Protein AF-A0A662ME01-F1 (afdb_monomer_lite)

Sequence (217 aa):
MEINTGTRKIVTPDSFRSKVSSFIDKMNETIRTEFGKMSVPVVDLHSHFGSPDRSDLLDPRYAIGDNAHLNIEGQKKMARVMNEEYFRECDDFDLVVCLGDSHTQGWPVRTDTSRNGEVIDIELDSPHQYPFWLSKWTGRSFINRGIAGNTYYGMLNRFNNDVVRHFPDHCIVQGGTNDALLGTPFHESFSDLKNIVDLCLENEITPVVCTIIPLGF

Secondary structure (DSSP, 8-state):
-EEE-SS-EEE--HHHHHHHHHHHHHHHHHIIIIIHHTT--EE-HHHHHB-SS-TTBB-GGGB-SSSS-B-HHHHHHHHHHHIIIIITT--S-SEEEEEESHHHHTTTT-S-GGGTTSBP-TTTS-SSSHHHHHHHHH--EEEEEE-TT--HHHHHHHHHHHTGGG--SEEEEE--HHHHHHT--HHHHHHH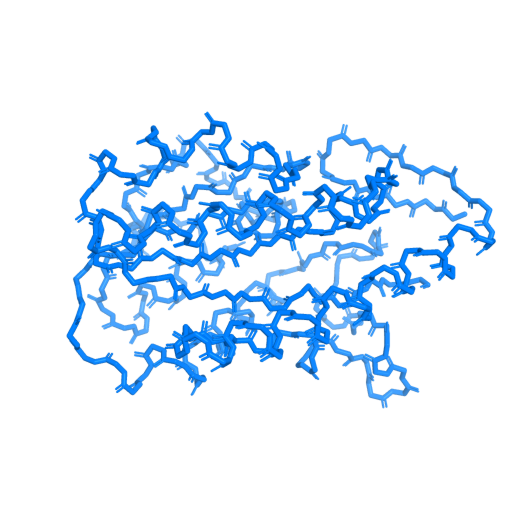HHHHHHHHHHTT-EEEEEPPPPB--

Structure (mmCIF, N/CA/C/O backbone):
data_AF-A0A662ME01-F1
#
_entry.id   AF-A0A662ME01-F1
#
loop_
_atom_site.group_PDB
_atom_site.id
_atom_site.type_symbol
_atom_site.label_atom_id
_atom_site.label_alt_id
_atom_site.label_comp_id
_atom_site.label_asym_id
_atom_site.label_entity_id
_atom_site.label_seq_id
_atom_site.pdbx_PDB_ins_code
_atom_site.Cartn_x
_atom_site.Cartn_y
_atom_site.Cartn_z
_atom_site.occupancy
_atom_site.B_iso_or_equiv
_atom_site.auth_seq_id
_atom_site.auth_comp_id
_atom_site.auth_asym_id
_atom_site.auth_atom_id
_atom_site.pdbx_PDB_model_num
ATOM 1 N N . MET A 1 1 ? 12.773 -5.410 -21.473 1.00 69.81 1 MET A N 1
ATOM 2 C CA . MET A 1 1 ? 12.416 -5.928 -20.135 1.00 69.81 1 MET A CA 1
ATOM 3 C C . MET A 1 1 ? 10.920 -6.174 -20.086 1.00 69.81 1 MET A C 1
ATOM 5 O O . MET A 1 1 ? 10.202 -5.399 -20.702 1.00 69.81 1 MET A O 1
ATOM 9 N N . GLU A 1 2 ? 10.475 -7.233 -19.408 1.00 74.81 2 GLU A N 1
ATOM 10 C CA . GLU A 1 2 ? 9.053 -7.537 -19.201 1.00 74.81 2 GLU A CA 1
ATOM 11 C C . GLU A 1 2 ? 8.681 -7.258 -17.739 1.00 74.81 2 GLU A C 1
ATOM 13 O O . GLU A 1 2 ? 9.382 -7.702 -16.829 1.00 74.81 2 GLU A O 1
ATOM 18 N N . ILE A 1 3 ? 7.605 -6.499 -17.535 1.00 77.75 3 ILE A N 1
ATOM 19 C CA . ILE A 1 3 ? 7.035 -6.178 -16.221 1.00 77.75 3 ILE A CA 1
ATOM 20 C C . ILE A 1 3 ? 5.557 -6.536 -16.256 1.00 77.75 3 ILE A C 1
ATOM 22 O O . ILE A 1 3 ? 4.869 -6.215 -17.228 1.00 77.75 3 ILE A O 1
ATOM 26 N N . ASN A 1 4 ? 5.049 -7.167 -15.204 1.00 78.25 4 ASN A N 1
ATOM 27 C CA . ASN A 1 4 ? 3.619 -7.394 -15.044 1.00 78.25 4 ASN A CA 1
ATOM 28 C C . ASN A 1 4 ? 3.043 -6.376 -14.052 1.00 78.25 4 ASN A C 1
ATOM 30 O O . ASN A 1 4 ? 3.632 -6.153 -13.003 1.00 78.25 4 ASN A O 1
ATOM 34 N N . THR A 1 5 ? 1.898 -5.770 -14.363 1.00 74.19 5 THR A N 1
ATOM 35 C CA . THR A 1 5 ? 1.147 -4.875 -13.456 1.00 74.19 5 THR A CA 1
ATOM 36 C C . THR A 1 5 ? 0.004 -5.594 -12.725 1.00 74.19 5 THR A C 1
ATOM 38 O O . THR A 1 5 ? -0.882 -4.969 -12.142 1.00 74.19 5 THR A O 1
ATOM 41 N N . GLY A 1 6 ? -0.065 -6.921 -12.862 1.00 72.50 6 GLY A N 1
ATOM 42 C CA . GLY A 1 6 ? -1.179 -7.768 -12.437 1.00 72.50 6 GLY A CA 1
ATOM 43 C C . GLY A 1 6 ? -2.326 -7.815 -13.453 1.00 72.50 6 GLY A C 1
ATOM 44 O O . GLY A 1 6 ? -3.084 -8.781 -13.486 1.00 72.50 6 GLY A O 1
ATOM 45 N N . THR A 1 7 ? -2.429 -6.809 -14.329 1.00 75.25 7 THR A N 1
ATOM 46 C CA . THR A 1 7 ? -3.456 -6.731 -15.387 1.00 75.25 7 THR A CA 1
ATOM 47 C C . THR A 1 7 ? -2.874 -6.642 -16.794 1.00 75.25 7 THR A C 1
ATOM 49 O O . THR A 1 7 ? -3.553 -6.982 -17.764 1.00 75.25 7 THR A O 1
ATOM 52 N N . ARG A 1 8 ? -1.626 -6.178 -16.935 1.00 77.44 8 ARG A N 1
ATOM 53 C CA . ARG A 1 8 ? -0.955 -5.980 -18.224 1.00 77.44 8 ARG A CA 1
ATOM 54 C C . ARG A 1 8 ? 0.501 -6.412 -18.137 1.00 77.44 8 ARG A C 1
ATOM 56 O O . ARG A 1 8 ? 1.157 -6.221 -17.119 1.00 77.44 8 ARG A O 1
ATOM 63 N N . LYS A 1 9 ? 1.016 -6.925 -19.253 1.00 78.88 9 LYS A N 1
ATOM 64 C CA . LYS A 1 9 ? 2.452 -7.092 -19.473 1.00 78.88 9 LYS A CA 1
ATOM 65 C C . LYS A 1 9 ? 2.980 -5.887 -20.236 1.00 78.88 9 LYS A C 1
ATOM 67 O O . LYS A 1 9 ? 2.457 -5.545 -21.294 1.00 78.88 9 LYS A O 1
ATOM 72 N N . ILE A 1 10 ? 4.007 -5.256 -19.694 1.00 78.75 10 ILE A N 1
ATOM 73 C CA . ILE A 1 10 ? 4.670 -4.088 -20.257 1.00 78.75 10 ILE A CA 1
ATOM 74 C C . ILE A 1 10 ? 6.048 -4.533 -20.742 1.00 78.75 10 ILE A C 1
ATOM 76 O O . ILE A 1 10 ? 6.862 -5.017 -19.956 1.00 78.75 10 ILE A O 1
ATOM 80 N N . VAL A 1 11 ? 6.302 -4.372 -22.043 1.00 76.31 11 VAL A N 1
ATOM 81 C CA . VAL A 1 11 ? 7.618 -4.601 -22.650 1.00 76.31 11 VAL A CA 1
ATOM 82 C C . VAL A 1 11 ? 8.228 -3.253 -22.987 1.00 76.31 11 VAL A C 1
ATOM 84 O O . VAL A 1 11 ? 7.709 -2.541 -23.845 1.00 76.31 11 VAL A O 1
ATOM 87 N N . THR A 1 12 ? 9.314 -2.886 -22.310 1.00 70.50 12 THR A N 1
ATOM 88 C CA . THR A 1 12 ? 9.875 -1.531 -22.412 1.00 70.50 12 THR A CA 1
ATOM 89 C C . THR A 1 12 ? 11.389 -1.496 -22.647 1.00 70.50 12 THR A C 1
ATOM 91 O O . THR A 1 12 ? 12.101 -2.441 -22.266 1.00 70.50 12 THR A O 1
ATOM 94 N N . PRO A 1 13 ? 11.881 -0.423 -23.309 1.00 76.31 13 PRO A N 1
ATOM 95 C CA . PRO A 1 13 ? 13.308 -0.155 -23.500 1.00 76.31 13 PRO A CA 1
ATOM 96 C C . PRO A 1 13 ? 13.956 0.363 -22.208 1.00 76.31 13 PRO A C 1
ATOM 98 O O . PRO A 1 13 ? 13.265 0.832 -21.308 1.00 76.31 13 PRO A O 1
ATOM 101 N N . ASP A 1 14 ? 15.286 0.357 -22.119 1.00 74.62 14 ASP A N 1
ATOM 102 C CA . ASP A 1 14 ? 15.991 0.730 -20.879 1.00 74.62 14 ASP A CA 1
ATOM 103 C C . ASP A 1 14 ? 15.753 2.183 -20.438 1.00 74.62 14 ASP A C 1
ATOM 105 O O . ASP A 1 14 ? 15.672 2.458 -19.244 1.00 74.62 14 ASP A O 1
ATOM 109 N N . SER A 1 15 ? 15.522 3.106 -21.378 1.00 79.81 15 SER A N 1
ATOM 110 C CA . SER A 1 15 ? 15.178 4.505 -21.071 1.00 79.81 15 SER A CA 1
ATOM 111 C C . SER A 1 15 ? 13.858 4.666 -20.309 1.00 79.81 15 SER A C 1
ATOM 113 O O . SER A 1 15 ? 13.625 5.700 -19.683 1.00 79.81 15 SER A O 1
ATOM 115 N N . PHE A 1 16 ? 12.987 3.655 -20.348 1.00 85.69 16 PHE A N 1
ATOM 116 C CA . PHE A 1 16 ? 11.765 3.617 -19.555 1.00 85.69 16 PHE A CA 1
ATOM 117 C C . PHE A 1 16 ? 12.062 3.392 -18.071 1.00 85.69 16 PHE A C 1
ATOM 119 O O . PHE A 1 16 ? 11.418 4.011 -17.231 1.00 85.69 16 PHE A O 1
ATOM 126 N N . ARG A 1 17 ? 13.078 2.580 -17.747 1.00 85.12 17 ARG A N 1
ATOM 127 C CA . ARG A 1 17 ? 13.445 2.267 -16.358 1.00 85.12 17 ARG A CA 1
ATOM 128 C C . ARG A 1 17 ? 13.820 3.522 -15.596 1.00 85.12 17 ARG A C 1
ATOM 130 O O . ARG A 1 17 ? 13.210 3.819 -14.583 1.00 85.12 17 ARG A O 1
ATOM 137 N N . SER A 1 18 ? 14.715 4.332 -16.160 1.00 88.19 18 SER A N 1
ATOM 138 C CA . SER A 1 18 ? 15.148 5.584 -15.535 1.00 88.19 18 SER A CA 1
ATOM 139 C C . SER A 1 18 ? 13.992 6.558 -15.294 1.00 88.19 18 SER A C 1
ATOM 141 O O . SER A 1 18 ? 14.007 7.279 -14.301 1.00 88.19 18 SER A O 1
ATOM 143 N N . LYS A 1 19 ? 12.973 6.576 -16.167 1.00 92.06 19 LYS A N 1
ATOM 144 C CA . LYS A 1 19 ? 11.768 7.397 -15.957 1.00 92.06 19 LYS A CA 1
ATOM 145 C C . LYS A 1 19 ? 10.922 6.875 -14.799 1.00 92.06 19 LYS A C 1
ATOM 147 O O . LYS A 1 19 ? 10.472 7.675 -13.989 1.00 92.06 19 LYS A O 1
ATOM 152 N N . VAL A 1 20 ? 10.728 5.559 -14.722 1.00 94.12 20 VAL A N 1
ATOM 153 C CA . VAL A 1 20 ? 9.982 4.910 -13.636 1.00 94.12 20 VAL A CA 1
ATOM 154 C C . VAL A 1 20 ? 10.700 5.097 -12.300 1.00 94.12 20 VAL A C 1
ATOM 156 O O . VAL A 1 20 ? 10.076 5.561 -11.353 1.00 94.12 20 VAL A O 1
ATOM 159 N N . SER A 1 21 ? 12.007 4.830 -12.231 1.00 92.75 21 SER A N 1
ATOM 160 C CA . SER A 1 21 ? 12.807 5.040 -11.017 1.00 92.75 21 SER A CA 1
ATOM 161 C C . SER A 1 21 ? 12.774 6.504 -10.584 1.00 92.75 21 SER A C 1
ATOM 163 O O . SER A 1 21 ? 12.436 6.793 -9.445 1.00 92.75 21 SER A O 1
ATOM 165 N N . SER A 1 22 ? 12.983 7.447 -11.514 1.00 95.00 22 SER A N 1
ATOM 166 C CA . SER A 1 22 ? 12.909 8.879 -11.201 1.00 95.00 22 SER A CA 1
ATOM 167 C C . SER A 1 22 ? 11.524 9.311 -10.707 1.00 95.00 22 SER A C 1
ATOM 169 O O . SER A 1 22 ? 11.434 10.179 -9.839 1.00 95.00 22 SER A O 1
ATOM 171 N N . PHE A 1 23 ? 10.447 8.720 -11.234 1.00 97.50 23 PHE A N 1
ATOM 172 C CA . PHE A 1 23 ? 9.100 8.949 -10.719 1.00 97.50 23 PHE A CA 1
ATOM 173 C C . PHE A 1 23 ? 8.963 8.425 -9.286 1.00 97.50 23 PHE A C 1
ATOM 175 O O . PHE A 1 23 ? 8.474 9.158 -8.430 1.00 97.50 23 PHE A O 1
ATOM 182 N N . ILE A 1 24 ? 9.389 7.183 -9.029 1.00 97.50 24 ILE A N 1
ATOM 183 C CA . ILE A 1 24 ? 9.299 6.535 -7.713 1.00 97.50 24 ILE A CA 1
ATOM 184 C C . ILE A 1 24 ? 10.093 7.324 -6.671 1.00 97.50 24 ILE A C 1
ATOM 186 O O . ILE A 1 24 ? 9.541 7.657 -5.625 1.00 97.50 24 ILE A O 1
ATOM 190 N N . ASP A 1 25 ? 11.337 7.690 -6.979 1.00 97.00 25 ASP A N 1
ATOM 191 C CA . ASP A 1 25 ? 12.204 8.461 -6.084 1.00 97.00 25 ASP A CA 1
ATOM 192 C C . ASP A 1 25 ? 11.550 9.791 -5.712 1.00 97.00 25 ASP A C 1
ATOM 194 O O . ASP A 1 25 ? 11.390 10.115 -4.532 1.00 97.00 25 ASP A O 1
ATOM 198 N N . LYS A 1 26 ? 11.082 10.525 -6.729 1.00 98.44 26 LYS A N 1
ATOM 199 C CA . LYS A 1 26 ? 10.420 11.815 -6.538 1.00 98.44 26 LYS A CA 1
ATOM 200 C C . LYS A 1 26 ? 9.120 11.676 -5.746 1.00 98.44 26 LYS A C 1
ATOM 202 O O . LYS A 1 26 ? 8.844 12.501 -4.876 1.00 98.44 26 LYS A O 1
ATOM 207 N N . MET A 1 27 ? 8.306 10.661 -6.038 1.00 98.69 27 MET A N 1
ATOM 208 C CA . MET A 1 27 ? 7.053 10.416 -5.321 1.00 98.69 27 MET A CA 1
ATOM 209 C C . MET A 1 27 ? 7.319 10.057 -3.862 1.00 98.69 27 MET A C 1
ATOM 211 O O . MET A 1 27 ? 6.681 10.619 -2.981 1.00 98.69 27 MET A O 1
ATOM 215 N N . ASN A 1 28 ? 8.303 9.205 -3.585 1.00 98.62 28 ASN A N 1
ATOM 216 C CA . ASN A 1 28 ? 8.659 8.811 -2.224 1.00 98.62 28 ASN A CA 1
ATOM 217 C C . ASN A 1 28 ? 9.229 9.973 -1.409 1.00 98.62 28 ASN A C 1
ATOM 219 O O . ASN A 1 28 ? 8.869 10.137 -0.245 1.00 98.62 28 ASN A O 1
ATOM 223 N N . GLU A 1 29 ? 10.083 10.810 -2.002 1.00 98.56 29 GLU A N 1
ATOM 224 C CA . GLU A 1 29 ? 10.542 12.052 -1.369 1.00 98.56 29 GLU A CA 1
ATOM 225 C C . GLU A 1 29 ? 9.364 12.987 -1.054 1.00 98.56 29 GLU A C 1
ATOM 227 O O . GLU A 1 29 ? 9.271 13.524 0.054 1.00 98.56 29 GLU A O 1
ATOM 232 N N . THR A 1 30 ? 8.430 13.127 -1.998 1.00 98.62 30 THR A N 1
ATOM 233 C CA . THR A 1 30 ? 7.239 13.972 -1.837 1.00 98.62 30 THR A CA 1
ATOM 234 C C . THR A 1 30 ? 6.304 13.425 -0.759 1.00 98.62 30 THR A C 1
ATOM 236 O O . THR A 1 30 ? 5.853 14.197 0.079 1.00 98.62 30 THR A O 1
ATOM 239 N N . ILE A 1 31 ? 6.067 12.110 -0.713 1.00 98.69 31 ILE A N 1
ATOM 240 C CA . ILE A 1 31 ? 5.274 11.443 0.331 1.00 98.69 31 ILE A CA 1
ATOM 241 C C . ILE A 1 31 ? 5.856 11.757 1.710 1.00 98.69 31 ILE A C 1
ATOM 243 O O . ILE A 1 31 ? 5.146 12.272 2.570 1.00 98.69 31 ILE A O 1
ATOM 247 N N . ARG A 1 32 ? 7.159 11.512 1.907 1.00 98.44 32 ARG A N 1
ATOM 248 C CA . ARG A 1 32 ? 7.824 11.770 3.195 1.00 98.44 32 ARG A CA 1
ATOM 249 C C . ARG A 1 32 ? 7.741 13.246 3.592 1.00 98.44 32 ARG A C 1
ATOM 251 O O . ARG A 1 32 ? 7.503 13.560 4.753 1.00 98.44 32 ARG A O 1
ATOM 258 N N . THR A 1 33 ? 7.933 14.147 2.631 1.00 98.38 33 THR A N 1
ATOM 259 C CA . THR A 1 33 ? 8.028 15.587 2.898 1.00 98.38 33 THR A CA 1
ATOM 260 C C . THR A 1 33 ? 6.663 16.235 3.108 1.00 98.38 33 THR A C 1
ATOM 262 O O . THR A 1 33 ? 6.460 16.930 4.101 1.00 98.38 33 THR A O 1
ATOM 265 N N . GLU A 1 34 ? 5.726 16.048 2.181 1.00 98.25 34 GLU A N 1
ATOM 266 C CA . GLU A 1 34 ? 4.447 16.761 2.189 1.00 98.25 34 GLU A CA 1
ATOM 267 C C . GLU A 1 34 ? 3.494 16.196 3.242 1.00 98.25 34 GLU A C 1
ATOM 269 O O . GLU A 1 34 ? 2.925 16.965 4.016 1.00 98.25 34 GLU A O 1
ATOM 274 N N . PHE A 1 35 ? 3.386 14.870 3.366 1.00 98.12 35 PHE A N 1
ATOM 275 C CA . PHE A 1 35 ? 2.537 14.271 4.401 1.00 98.12 35 PHE A CA 1
ATOM 276 C C . PHE A 1 35 ? 3.159 14.382 5.795 1.00 98.12 35 PHE A C 1
ATOM 278 O O . PHE A 1 35 ? 2.435 14.613 6.762 1.00 98.12 35 PHE A O 1
ATOM 285 N N . GLY A 1 36 ? 4.494 14.387 5.893 1.00 95.69 36 GLY A N 1
ATOM 286 C CA . GLY A 1 36 ? 5.191 14.728 7.134 1.00 95.69 36 GLY A CA 1
ATOM 287 C C . GLY A 1 36 ? 4.866 16.143 7.634 1.00 95.69 36 GLY A C 1
ATOM 288 O O . GLY A 1 36 ? 4.613 16.330 8.822 1.00 95.69 36 GLY A O 1
ATOM 289 N N . LYS A 1 37 ? 4.786 17.144 6.741 1.00 96.88 37 LYS A N 1
ATOM 290 C CA . LYS A 1 37 ? 4.352 18.515 7.100 1.00 96.88 37 LYS A CA 1
ATOM 291 C C . LYS A 1 37 ? 2.896 18.578 7.564 1.00 96.88 37 LYS A C 1
ATOM 293 O O . LYS A 1 37 ? 2.552 19.460 8.345 1.00 96.88 37 LYS A O 1
ATOM 298 N N . MET A 1 38 ? 2.051 17.677 7.066 1.00 96.44 38 MET A N 1
ATOM 299 C CA . MET A 1 38 ? 0.641 17.561 7.450 1.00 96.44 38 MET A CA 1
ATOM 300 C C . MET A 1 38 ? 0.439 16.742 8.735 1.00 96.44 38 MET A C 1
ATOM 302 O O . MET A 1 38 ? -0.702 16.549 9.142 1.00 96.44 38 MET A O 1
ATOM 306 N N . SER A 1 39 ? 1.516 16.249 9.362 1.00 95.81 39 SER A N 1
ATOM 307 C CA . SER A 1 39 ? 1.460 15.298 10.483 1.00 95.81 39 SER A CA 1
ATOM 308 C C . SER A 1 39 ? 0.679 14.019 10.156 1.00 95.81 39 SER A C 1
ATOM 310 O O . SER A 1 39 ? 0.146 13.365 11.050 1.00 95.81 39 SER A O 1
ATOM 312 N N . VAL A 1 40 ? 0.609 13.656 8.874 1.00 97.88 40 VAL A N 1
ATOM 313 C CA . VAL A 1 40 ? 0.023 12.397 8.417 1.00 97.88 40 VAL A CA 1
ATOM 314 C C . VAL A 1 40 ? 1.072 11.293 8.591 1.00 97.88 40 VAL A C 1
ATOM 316 O O . VAL A 1 40 ? 2.202 11.464 8.122 1.00 97.88 40 VAL A O 1
ATOM 319 N N . PRO A 1 41 ? 0.735 10.165 9.242 1.00 97.88 41 PRO A N 1
ATOM 320 C CA . PRO A 1 41 ? 1.629 9.021 9.357 1.00 97.88 41 PRO A CA 1
ATOM 321 C C . PRO A 1 41 ? 2.148 8.536 7.998 1.00 97.88 41 PRO A C 1
ATOM 323 O O . PRO A 1 41 ? 1.373 8.280 7.072 1.00 97.88 41 PRO A O 1
ATOM 326 N N . VAL A 1 42 ? 3.469 8.371 7.899 1.00 98.56 42 VAL A N 1
ATOM 327 C CA . VAL A 1 42 ? 4.148 7.815 6.723 1.00 98.56 42 VAL A CA 1
ATOM 328 C C . VAL A 1 42 ? 4.914 6.562 7.125 1.00 98.56 42 VAL A C 1
ATOM 330 O O . VAL A 1 42 ? 5.702 6.611 8.065 1.00 98.56 42 VAL A O 1
ATOM 333 N N . VAL A 1 43 ? 4.713 5.472 6.381 1.00 98.44 43 VAL A N 1
ATOM 334 C CA . VAL A 1 43 ? 5.488 4.226 6.505 1.00 98.44 43 VAL A CA 1
ATOM 335 C C . VAL A 1 43 ? 6.446 4.110 5.319 1.00 98.44 43 VAL A C 1
ATOM 337 O O . VAL A 1 43 ? 6.015 4.105 4.158 1.00 98.44 43 VAL A O 1
ATOM 340 N N . ASP A 1 44 ? 7.748 3.996 5.582 1.00 97.75 44 ASP A N 1
ATOM 341 C CA . ASP A 1 44 ? 8.772 3.960 4.536 1.00 97.75 44 ASP A CA 1
ATOM 342 C C . ASP A 1 44 ? 9.076 2.541 4.040 1.00 97.75 44 ASP A C 1
ATOM 344 O O . ASP A 1 44 ? 10.160 1.992 4.226 1.00 97.75 44 ASP A O 1
ATOM 348 N N . LEU A 1 45 ? 8.135 1.951 3.305 1.00 98.25 45 LEU A N 1
ATOM 349 C CA . LEU A 1 45 ? 8.346 0.645 2.682 1.00 98.25 45 LEU A CA 1
ATOM 350 C C . LEU A 1 45 ? 9.557 0.625 1.735 1.00 98.25 45 LEU A C 1
ATOM 352 O O . LEU A 1 45 ? 10.251 -0.385 1.645 1.00 98.25 45 LEU A O 1
ATOM 356 N N . HIS A 1 46 ? 9.834 1.716 1.020 1.00 97.31 46 HIS A N 1
ATOM 357 C CA . HIS A 1 46 ? 10.887 1.749 0.009 1.00 97.31 46 HIS A CA 1
ATOM 358 C C . HIS A 1 46 ? 12.259 1.367 0.575 1.00 97.31 46 HIS A C 1
ATOM 360 O O . HIS A 1 46 ? 12.926 0.479 0.039 1.00 97.31 46 HIS A O 1
ATOM 366 N N . SER A 1 47 ? 12.657 1.990 1.687 1.00 95.94 47 SER A N 1
ATOM 367 C CA . SER A 1 47 ? 13.964 1.756 2.314 1.00 95.94 47 SER A CA 1
ATOM 368 C C . SER A 1 47 ? 14.114 0.330 2.857 1.00 95.94 47 SER A C 1
ATOM 370 O O . SER A 1 47 ? 15.222 -0.203 2.916 1.00 95.94 47 SER A O 1
ATOM 372 N N . HIS A 1 48 ? 12.999 -0.333 3.173 1.00 97.25 48 HIS A N 1
ATOM 373 C CA . HIS A 1 48 ? 12.991 -1.699 3.679 1.00 97.25 48 HIS A CA 1
ATOM 374 C C . HIS A 1 48 ? 13.025 -2.766 2.580 1.00 97.25 48 HIS A C 1
ATOM 376 O O . HIS A 1 48 ? 13.389 -3.903 2.879 1.00 97.25 48 HIS A O 1
ATOM 382 N N . PHE A 1 49 ? 12.657 -2.467 1.333 1.00 97.25 49 PHE A N 1
ATOM 383 C CA . PHE A 1 49 ? 12.526 -3.475 0.266 1.00 97.25 49 PHE A CA 1
ATOM 384 C C . PHE A 1 49 ? 13.693 -3.519 -0.732 1.00 97.25 49 PHE A C 1
ATOM 386 O O . PHE A 1 49 ? 13.717 -4.401 -1.595 1.00 97.25 49 PHE A O 1
ATOM 393 N N . GLY A 1 50 ? 14.675 -2.631 -0.575 1.00 93.62 50 GLY A N 1
ATOM 394 C CA . GLY A 1 50 ? 15.903 -2.613 -1.365 1.00 93.62 50 GLY A CA 1
ATOM 395 C C . GLY A 1 50 ? 16.793 -3.843 -1.157 1.00 93.62 50 GLY A C 1
ATOM 396 O O . GLY A 1 50 ? 16.905 -4.370 -0.046 1.00 93.62 50 GLY A O 1
ATOM 397 N N . SER A 1 51 ? 17.456 -4.296 -2.222 1.00 90.25 51 SER A N 1
ATOM 398 C CA . SER A 1 51 ? 18.467 -5.353 -2.134 1.00 90.25 51 SER A CA 1
ATOM 399 C C . SER A 1 51 ? 19.744 -4.849 -1.434 1.00 90.25 51 SER A C 1
ATOM 401 O O . SER A 1 51 ? 20.062 -3.663 -1.546 1.00 90.25 51 SER A O 1
ATOM 403 N N . PRO A 1 52 ? 20.516 -5.713 -0.741 1.00 86.25 52 PRO A N 1
ATOM 404 C CA . PRO A 1 52 ? 21.726 -5.288 -0.028 1.00 86.25 52 PRO A CA 1
ATOM 405 C C . PRO A 1 52 ? 22.774 -4.598 -0.913 1.00 86.25 52 PRO A C 1
ATOM 407 O O . PRO A 1 52 ? 23.427 -3.660 -0.466 1.00 86.25 52 PRO A O 1
ATOM 410 N N . ASP A 1 53 ? 22.910 -5.046 -2.164 1.00 86.75 53 ASP A N 1
ATOM 411 C CA . ASP A 1 53 ? 23.913 -4.535 -3.107 1.00 86.75 53 ASP A CA 1
ATOM 412 C C . ASP A 1 53 ? 23.382 -3.382 -3.980 1.00 86.75 53 ASP A C 1
ATOM 414 O O . ASP A 1 53 ? 24.155 -2.624 -4.569 1.00 86.75 53 ASP A O 1
ATOM 418 N N . ARG A 1 54 ? 22.053 -3.260 -4.089 1.00 85.62 54 ARG A N 1
ATOM 419 C CA . ARG A 1 54 ? 21.326 -2.262 -4.886 1.00 85.62 54 ARG A CA 1
ATOM 420 C C . ARG A 1 54 ? 20.028 -1.902 -4.172 1.00 85.62 54 ARG A C 1
ATOM 422 O O . ARG A 1 54 ? 18.984 -2.503 -4.431 1.00 85.62 54 ARG A O 1
ATOM 429 N N . SER A 1 55 ? 20.103 -0.951 -3.244 1.00 87.00 55 SER A N 1
ATOM 430 C CA . SER A 1 55 ? 18.959 -0.540 -2.419 1.00 87.00 55 SER A CA 1
ATOM 431 C C . SER A 1 55 ? 17.814 0.071 -3.232 1.00 87.00 55 SER A C 1
ATOM 433 O O . SER A 1 55 ? 16.685 0.114 -2.762 1.00 87.00 55 SER A O 1
ATOM 435 N N . ASP A 1 56 ? 18.107 0.523 -4.449 1.00 86.69 56 ASP A N 1
ATOM 436 C CA . ASP A 1 56 ? 17.153 1.036 -5.432 1.00 86.69 56 ASP A CA 1
ATOM 437 C C . ASP A 1 56 ? 16.407 -0.067 -6.203 1.00 86.69 56 ASP A C 1
ATOM 439 O O . ASP A 1 56 ? 15.479 0.229 -6.953 1.00 86.69 56 ASP A O 1
ATOM 443 N N . LEU A 1 57 ? 16.793 -1.336 -6.022 1.00 92.62 57 LEU A N 1
ATOM 444 C CA . LEU A 1 57 ? 16.168 -2.490 -6.662 1.00 92.62 57 LEU A CA 1
ATOM 445 C C . LEU A 1 57 ? 15.471 -3.386 -5.646 1.00 92.62 57 LEU A C 1
ATOM 447 O O . LEU A 1 57 ? 15.976 -3.607 -4.544 1.00 92.62 57 LEU A O 1
ATOM 451 N N . LEU A 1 58 ? 14.338 -3.958 -6.051 1.00 95.25 58 LEU A N 1
ATOM 452 C CA . LEU A 1 58 ? 13.581 -4.887 -5.220 1.00 95.25 58 LEU A CA 1
ATOM 453 C C . LEU A 1 58 ? 14.439 -6.106 -4.885 1.00 95.25 58 LEU A C 1
ATOM 455 O O . LEU A 1 58 ? 14.928 -6.801 -5.776 1.00 95.25 58 LEU A O 1
ATOM 459 N N . ASP A 1 59 ? 14.585 -6.388 -3.594 1.00 96.44 59 ASP A N 1
ATOM 460 C CA . ASP A 1 59 ? 15.324 -7.551 -3.128 1.00 96.44 59 ASP A CA 1
ATOM 461 C C . ASP A 1 59 ? 14.669 -8.857 -3.627 1.00 96.44 59 ASP A C 1
ATOM 463 O O . ASP A 1 59 ? 13.509 -9.133 -3.288 1.00 96.44 59 ASP A O 1
ATOM 467 N N . PRO A 1 60 ? 15.403 -9.704 -4.377 1.00 95.19 60 PRO A N 1
ATOM 468 C CA . PRO A 1 60 ? 14.878 -10.959 -4.909 1.00 95.19 60 PRO A CA 1
ATOM 469 C C . PRO A 1 60 ? 14.314 -11.908 -3.846 1.00 95.19 60 PRO A C 1
ATOM 471 O O . PRO A 1 60 ? 13.450 -12.723 -4.161 1.00 95.19 60 PRO A O 1
ATOM 474 N N . ARG A 1 61 ? 14.743 -11.793 -2.580 1.00 96.44 61 ARG A N 1
ATOM 475 C CA . ARG A 1 61 ? 14.182 -12.570 -1.459 1.00 96.44 61 ARG A CA 1
ATOM 476 C C . ARG A 1 61 ? 12.691 -12.314 -1.257 1.00 96.44 61 ARG A C 1
ATOM 478 O O . ARG A 1 61 ? 11.986 -13.206 -0.794 1.00 96.44 61 ARG A O 1
ATOM 485 N N . TYR A 1 62 ? 12.214 -11.120 -1.601 1.00 97.19 62 TYR A N 1
ATOM 486 C CA . TYR A 1 62 ? 10.816 -10.714 -1.439 1.00 97.19 62 TYR A CA 1
ATOM 487 C C . TYR A 1 62 ? 10.051 -10.674 -2.760 1.00 97.19 62 TYR A C 1
ATOM 489 O O . TYR A 1 62 ? 8.852 -10.420 -2.731 1.00 97.19 62 TYR A O 1
ATOM 497 N N . ALA A 1 63 ? 10.699 -10.935 -3.897 1.00 95.44 63 ALA A N 1
ATOM 498 C CA . ALA A 1 63 ? 10.095 -10.855 -5.222 1.00 95.44 63 ALA A CA 1
ATOM 499 C C . ALA A 1 63 ? 9.669 -12.232 -5.758 1.00 95.44 63 ALA A C 1
ATOM 501 O O . ALA A 1 63 ? 10.234 -13.264 -5.390 1.00 95.44 63 ALA A O 1
ATOM 502 N N . ILE A 1 64 ? 8.699 -12.253 -6.676 1.00 94.00 64 ILE A N 1
ATOM 503 C CA . ILE A 1 64 ? 8.348 -13.464 -7.450 1.00 94.00 64 ILE A CA 1
ATOM 504 C C . ILE A 1 64 ? 9.173 -13.630 -8.738 1.00 94.00 64 ILE A C 1
ATOM 506 O O . ILE A 1 64 ? 9.051 -14.647 -9.415 1.00 94.00 64 ILE A O 1
ATOM 510 N N . GLY A 1 65 ? 9.984 -12.630 -9.097 1.00 89.81 65 GLY A N 1
ATOM 511 C CA . GLY A 1 65 ? 10.817 -12.642 -10.306 1.00 89.81 65 GLY A CA 1
ATOM 512 C C . GLY A 1 65 ? 10.188 -12.004 -11.552 1.00 89.81 65 GLY A C 1
ATOM 513 O O . GLY A 1 65 ? 10.766 -12.102 -12.629 1.00 89.81 65 GLY A O 1
ATOM 514 N N . ASP A 1 66 ? 9.044 -11.324 -11.431 1.00 89.00 66 ASP A N 1
ATOM 515 C CA . ASP A 1 66 ? 8.423 -10.545 -12.522 1.00 89.00 66 ASP A CA 1
ATOM 516 C C . ASP A 1 66 ? 8.807 -9.050 -12.505 1.00 89.00 66 ASP A C 1
ATOM 518 O O . ASP A 1 66 ? 8.221 -8.230 -13.215 1.00 89.00 66 ASP A O 1
ATOM 522 N N . ASN A 1 67 ? 9.800 -8.717 -11.678 1.00 88.75 67 ASN A N 1
ATOM 523 C CA . ASN A 1 67 ? 10.339 -7.385 -11.421 1.00 88.75 67 ASN A CA 1
ATOM 524 C C . ASN A 1 67 ? 9.362 -6.361 -10.818 1.00 88.75 67 ASN A C 1
ATOM 526 O O . ASN A 1 67 ? 9.704 -5.180 -10.763 1.00 88.75 67 ASN A O 1
ATOM 530 N N . ALA A 1 68 ? 8.187 -6.786 -10.350 1.00 90.94 68 ALA A N 1
ATOM 531 C CA . ALA A 1 68 ? 7.235 -5.898 -9.690 1.00 90.94 68 ALA A CA 1
ATOM 532 C C . ALA A 1 68 ? 6.706 -6.483 -8.384 1.00 90.94 68 ALA A C 1
ATOM 534 O O . ALA A 1 68 ? 6.719 -5.797 -7.371 1.00 90.94 68 ALA A O 1
ATOM 535 N N . HIS A 1 69 ? 6.263 -7.738 -8.378 1.00 95.19 69 HIS A N 1
ATOM 536 C CA . HIS A 1 69 ? 5.402 -8.247 -7.320 1.00 95.19 69 HIS A CA 1
ATOM 537 C C . HIS A 1 69 ? 6.126 -9.021 -6.231 1.00 95.19 69 HIS A C 1
ATOM 539 O O . HIS A 1 69 ? 7.160 -9.670 -6.430 1.00 95.19 69 HIS A O 1
ATOM 545 N N . LEU A 1 70 ? 5.501 -8.969 -5.057 1.00 97.00 70 LEU A N 1
ATOM 546 C CA . LEU A 1 70 ? 5.988 -9.610 -3.855 1.00 97.00 70 LEU A CA 1
ATOM 547 C C . LEU A 1 70 ? 5.575 -11.079 -3.797 1.00 97.00 70 LEU A C 1
ATOM 549 O O . LEU A 1 70 ? 4.458 -11.449 -4.157 1.00 97.00 70 LEU A O 1
ATOM 553 N N . ASN A 1 71 ? 6.479 -11.908 -3.289 1.00 97.00 71 ASN A N 1
ATOM 554 C CA . ASN A 1 71 ? 6.166 -13.265 -2.865 1.00 97.00 71 ASN A CA 1
ATOM 555 C C . ASN A 1 71 ? 5.536 -13.258 -1.452 1.00 97.00 71 ASN A C 1
ATOM 557 O O . ASN A 1 71 ? 5.310 -12.201 -0.857 1.00 97.00 71 ASN A O 1
ATOM 561 N N . ILE A 1 72 ? 5.256 -14.440 -0.896 1.00 97.31 72 ILE A N 1
ATOM 562 C CA . ILE A 1 72 ? 4.640 -14.584 0.438 1.00 97.31 72 ILE A CA 1
ATOM 563 C C . ILE A 1 72 ? 5.498 -13.930 1.537 1.00 97.31 72 ILE A C 1
ATOM 565 O O . ILE A 1 72 ? 4.966 -13.228 2.398 1.00 97.31 72 ILE A O 1
ATOM 569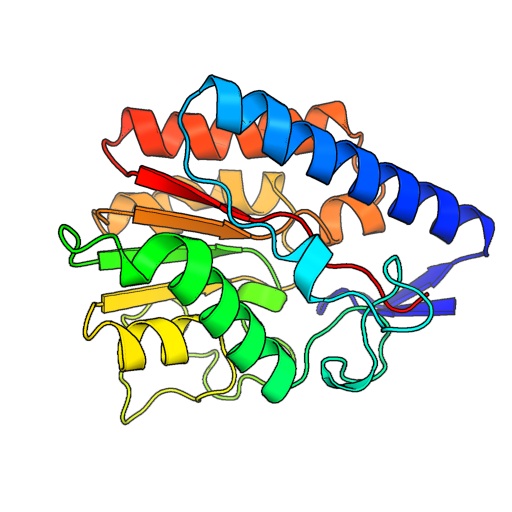 N N . GLU A 1 73 ? 6.823 -14.097 1.486 1.00 97.88 73 GLU A N 1
ATOM 570 C CA . GLU A 1 73 ? 7.739 -13.474 2.451 1.00 97.88 73 GLU A CA 1
ATOM 571 C C . GLU A 1 73 ? 7.756 -11.949 2.313 1.00 97.88 73 GLU A C 1
ATOM 573 O O . GLU A 1 73 ? 7.791 -11.237 3.317 1.00 97.88 73 GLU A O 1
ATOM 578 N N . GLY A 1 74 ? 7.660 -11.431 1.087 1.00 98.00 74 GLY A N 1
ATOM 579 C CA . GLY A 1 74 ? 7.516 -10.002 0.827 1.00 98.00 74 GLY A CA 1
ATOM 580 C C . GLY A 1 74 ? 6.225 -9.423 1.406 1.00 98.00 74 GLY A C 1
ATOM 581 O O . GLY A 1 74 ? 6.266 -8.393 2.074 1.00 98.00 74 GLY A O 1
ATOM 582 N N . GLN A 1 75 ? 5.093 -10.107 1.232 1.00 98.19 75 GLN A N 1
ATOM 583 C CA . GLN A 1 75 ? 3.802 -9.694 1.803 1.00 98.19 75 GLN A CA 1
ATOM 584 C C . GLN A 1 75 ? 3.831 -9.673 3.336 1.00 98.19 75 GLN A C 1
ATOM 586 O O . GLN A 1 75 ? 3.398 -8.709 3.970 1.00 98.19 75 GLN A O 1
ATOM 591 N N . LYS A 1 76 ? 4.427 -10.698 3.953 1.00 98.44 76 LYS A N 1
ATOM 592 C CA . LYS A 1 76 ? 4.632 -10.736 5.405 1.00 98.44 76 LYS A CA 1
ATOM 593 C C . LYS A 1 76 ? 5.588 -9.644 5.888 1.00 98.44 76 LYS A C 1
ATOM 595 O O . LYS A 1 76 ? 5.374 -9.063 6.951 1.00 98.44 76 LYS A O 1
ATOM 600 N N . LYS A 1 77 ? 6.637 -9.344 5.119 1.00 98.50 77 LYS A N 1
ATOM 601 C CA . LYS A 1 77 ? 7.562 -8.249 5.425 1.00 98.50 77 LYS A CA 1
ATOM 602 C C . LYS A 1 77 ? 6.880 -6.886 5.341 1.00 98.50 77 LYS A C 1
ATOM 604 O O . LYS A 1 77 ? 7.128 -6.061 6.211 1.00 98.50 77 LYS A O 1
ATOM 609 N N . MET A 1 78 ? 6.006 -6.664 4.361 1.00 98.50 78 MET A N 1
ATOM 610 C CA . MET A 1 78 ? 5.250 -5.414 4.229 1.00 98.50 78 MET A CA 1
ATOM 611 C C . MET A 1 78 ? 4.420 -5.150 5.487 1.00 98.50 78 MET A C 1
ATOM 613 O O . MET A 1 78 ? 4.525 -4.077 6.074 1.00 98.50 78 MET A O 1
ATOM 617 N N . ALA A 1 79 ? 3.707 -6.172 5.974 1.00 98.62 79 ALA A N 1
ATOM 618 C CA . ALA A 1 79 ? 2.997 -6.090 7.247 1.00 98.62 79 ALA A CA 1
ATOM 619 C C . ALA A 1 79 ? 3.940 -5.794 8.418 1.00 98.62 79 ALA 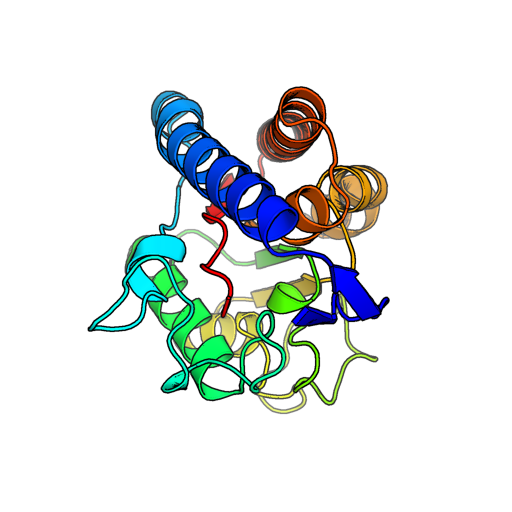A C 1
ATOM 621 O O . ALA A 1 79 ? 3.588 -5.036 9.315 1.00 98.62 79 ALA A O 1
ATOM 622 N N . ARG A 1 80 ? 5.134 -6.405 8.434 1.00 98.69 80 ARG A N 1
ATOM 623 C CA . ARG A 1 80 ? 6.087 -6.233 9.539 1.00 98.69 80 ARG A CA 1
ATOM 624 C C . ARG A 1 80 ? 6.547 -4.787 9.632 1.00 98.69 80 ARG A C 1
ATOM 626 O O . ARG A 1 80 ? 6.511 -4.240 10.722 1.00 98.69 80 ARG A O 1
ATOM 633 N N . VAL A 1 81 ? 6.915 -4.184 8.504 1.00 98.62 81 VAL A N 1
ATOM 634 C CA . VAL A 1 81 ? 7.355 -2.783 8.446 1.00 98.62 81 VAL A CA 1
ATOM 635 C C . VAL A 1 81 ? 6.227 -1.850 8.889 1.00 98.62 81 VAL A C 1
ATOM 637 O O . VAL A 1 81 ? 6.427 -1.050 9.793 1.00 98.62 81 VAL A O 1
ATOM 640 N N . MET A 1 82 ? 5.011 -2.020 8.352 1.00 98.50 82 MET A N 1
ATOM 641 C CA . MET A 1 82 ? 3.842 -1.227 8.768 1.00 98.50 82 MET A CA 1
ATOM 642 C C . MET A 1 82 ? 3.539 -1.363 10.267 1.00 98.50 82 MET A C 1
ATOM 644 O O . MET A 1 82 ? 3.187 -0.387 10.928 1.00 98.50 82 MET A O 1
ATOM 648 N N . ASN A 1 83 ? 3.676 -2.571 10.817 1.00 98.19 83 ASN A N 1
ATOM 649 C CA . ASN A 1 83 ? 3.492 -2.802 12.242 1.00 98.19 83 ASN A CA 1
ATOM 650 C C . ASN A 1 83 ? 4.599 -2.135 13.066 1.00 98.19 83 ASN A C 1
ATOM 652 O O . ASN A 1 83 ? 4.314 -1.453 14.040 1.00 98.19 83 ASN A O 1
ATOM 656 N N . GLU A 1 84 ? 5.861 -2.323 12.685 1.00 97.62 84 GLU A N 1
ATOM 657 C CA . GLU A 1 84 ? 7.015 -1.808 13.421 1.00 97.62 84 GLU A CA 1
ATOM 658 C C . GLU A 1 84 ? 7.094 -0.280 13.416 1.00 97.62 84 GLU A C 1
ATOM 660 O O . GLU A 1 84 ? 7.446 0.281 14.453 1.00 97.62 84 GLU A O 1
ATOM 665 N N . GLU A 1 85 ? 6.760 0.369 12.300 1.00 97.19 85 GLU A N 1
ATOM 666 C CA . GLU A 1 85 ? 6.831 1.827 12.150 1.00 97.19 85 GLU A CA 1
ATOM 667 C C . GLU A 1 85 ? 5.594 2.564 12.672 1.00 97.19 85 GLU A C 1
ATOM 669 O O . GLU A 1 85 ? 5.709 3.732 13.037 1.00 97.19 85 GLU A O 1
ATOM 674 N N . TYR A 1 86 ? 4.424 1.912 12.714 1.00 97.44 86 TYR A N 1
ATOM 675 C CA . TYR A 1 86 ? 3.177 2.587 13.079 1.00 97.44 86 TYR A CA 1
ATOM 676 C C . TYR A 1 86 ? 2.273 1.772 14.015 1.00 97.44 86 TYR A C 1
ATOM 678 O O . TYR A 1 86 ? 2.114 2.130 15.181 1.00 97.44 86 TYR A O 1
ATOM 686 N N . PHE A 1 87 ? 1.693 0.660 13.547 1.00 97.38 87 PHE A N 1
ATOM 687 C CA . PHE A 1 87 ? 0.571 0.018 14.258 1.00 97.38 87 PHE A CA 1
ATOM 688 C C 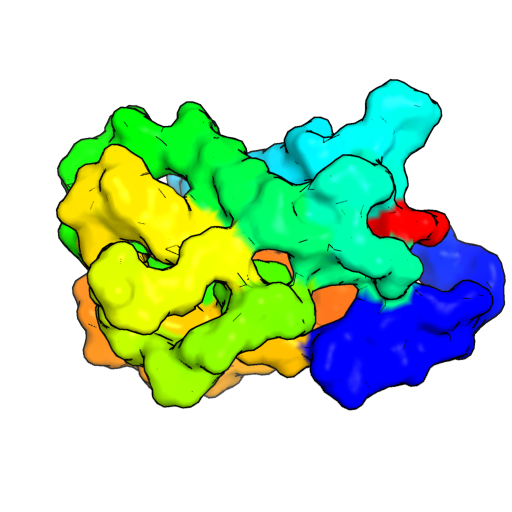. PHE A 1 87 ? 0.925 -0.628 15.602 1.00 97.38 87 PHE A C 1
ATOM 690 O O . PHE A 1 87 ? 0.037 -0.862 16.410 1.00 97.38 87 PHE A O 1
ATOM 697 N N . ARG A 1 88 ? 2.199 -0.921 15.871 1.00 94.25 88 ARG A N 1
ATOM 698 C CA . ARG A 1 88 ? 2.640 -1.460 17.166 1.00 94.25 88 ARG A CA 1
ATOM 699 C C . ARG A 1 88 ? 2.576 -0.428 18.290 1.00 94.25 88 ARG A C 1
ATOM 701 O O . ARG A 1 88 ? 2.406 -0.815 19.439 1.00 94.25 88 ARG A O 1
ATOM 708 N N . GLU A 1 89 ? 2.757 0.848 17.962 1.00 90.31 89 GLU A N 1
ATOM 709 C CA . GLU A 1 89 ? 2.794 1.950 18.934 1.00 90.31 89 GLU A CA 1
ATOM 710 C C . GLU A 1 89 ? 1.468 2.738 18.963 1.00 90.31 89 GLU A C 1
ATOM 712 O O . GLU A 1 89 ? 1.309 3.649 19.770 1.00 90.31 89 GLU A O 1
ATOM 717 N N . CYS A 1 90 ? 0.519 2.391 18.088 1.00 91.06 90 CYS A N 1
ATOM 718 C CA . CYS A 1 90 ? -0.837 2.929 18.055 1.00 91.06 90 CYS A CA 1
ATOM 719 C C . CYS A 1 90 ? -1.786 1.894 18.670 1.00 91.06 90 CYS A C 1
ATOM 721 O O . CYS A 1 90 ? -1.895 0.785 18.157 1.00 91.06 90 CYS A O 1
ATOM 723 N N . ASP A 1 91 ? -2.450 2.213 19.777 1.00 84.44 91 ASP A N 1
ATOM 724 C CA . ASP A 1 91 ? -3.375 1.300 20.462 1.00 84.44 91 ASP A CA 1
ATOM 725 C C . ASP A 1 91 ? -4.856 1.681 20.297 1.00 84.44 91 ASP A C 1
ATOM 727 O O . ASP A 1 91 ? -5.725 0.831 20.518 1.00 84.44 91 ASP A O 1
ATOM 731 N N . ASP A 1 92 ? -5.136 2.904 19.846 1.00 90.31 92 ASP A N 1
ATOM 732 C CA . ASP A 1 92 ? -6.476 3.478 19.692 1.00 90.31 92 ASP A CA 1
ATOM 733 C C . ASP A 1 92 ? -7.027 3.321 18.263 1.00 90.31 92 ASP A C 1
ATOM 735 O O . ASP A 1 92 ? -7.139 4.279 17.498 1.00 90.31 92 ASP A O 1
ATOM 739 N N . PHE A 1 93 ? -7.309 2.076 17.868 1.00 96.88 93 PHE A N 1
ATOM 740 C CA . PHE A 1 93 ? -8.045 1.762 16.639 1.00 96.88 93 PHE A CA 1
ATOM 741 C C . PHE A 1 93 ? -8.672 0.366 16.689 1.00 96.88 93 PHE A C 1
ATOM 743 O O . PHE A 1 93 ? -8.114 -0.553 17.294 1.00 96.88 93 PHE A O 1
ATOM 750 N N . ASP A 1 94 ? -9.791 0.183 15.991 1.00 97.50 94 ASP A N 1
ATOM 751 C CA . ASP A 1 94 ? -10.485 -1.099 15.866 1.00 97.50 94 ASP A CA 1
ATOM 752 C C . ASP A 1 94 ? -10.538 -1.604 14.423 1.00 97.50 94 ASP A C 1
ATOM 754 O O . ASP A 1 94 ? -10.358 -2.807 14.192 1.00 97.50 94 ASP A O 1
ATOM 758 N N . LEU A 1 95 ? -10.749 -0.708 13.451 1.00 98.56 95 LEU A N 1
ATOM 759 C CA . LEU A 1 95 ? -10.913 -1.054 12.042 1.00 98.56 95 LEU A CA 1
ATOM 760 C C . LEU A 1 95 ? -9.997 -0.244 11.120 1.00 98.56 95 LEU A C 1
ATOM 762 O O . LEU A 1 95 ? -10.036 0.984 11.072 1.00 98.56 95 LEU A O 1
ATOM 766 N N . VAL A 1 96 ? -9.243 -0.966 10.290 1.00 98.88 96 VAL A N 1
ATOM 767 C CA . VAL A 1 96 ? -8.374 -0.394 9.259 1.00 98.88 96 VAL A CA 1
ATOM 768 C C . VAL A 1 96 ? -8.793 -0.875 7.874 1.00 98.88 96 VAL A C 1
ATOM 770 O O . VAL A 1 96 ? -8.845 -2.076 7.600 1.00 98.88 96 VAL A O 1
ATOM 773 N N . VAL A 1 97 ? -9.016 0.052 6.945 1.00 98.94 97 VAL A N 1
ATOM 774 C CA . VAL A 1 97 ? -9.149 -0.286 5.521 1.00 98.94 97 VAL A CA 1
ATOM 775 C C . VAL A 1 97 ? -7.790 -0.171 4.834 1.00 98.94 97 VAL A C 1
ATOM 777 O O . VAL A 1 97 ? -7.081 0.819 4.971 1.00 98.94 97 VAL A O 1
ATOM 780 N N . CYS A 1 98 ? -7.418 -1.192 4.068 1.00 98.88 98 CYS A N 1
ATOM 781 C CA . CYS A 1 98 ? -6.214 -1.212 3.241 1.00 98.88 98 CYS A CA 1
ATOM 782 C C . CYS A 1 98 ? -6.578 -0.893 1.788 1.00 98.88 98 CYS A C 1
ATOM 784 O O . CYS A 1 98 ? -7.027 -1.776 1.052 1.00 98.88 98 CYS A O 1
ATOM 786 N N . LEU A 1 99 ? -6.393 0.359 1.371 1.00 98.88 99 LEU A N 1
ATOM 787 C CA . LEU A 1 99 ? -6.637 0.831 0.011 1.00 98.88 99 LEU A CA 1
ATOM 788 C C . LEU A 1 99 ? -5.352 0.734 -0.821 1.00 98.88 99 LEU A C 1
ATOM 790 O O . LEU A 1 99 ? -4.334 1.333 -0.479 1.00 98.88 99 LEU A O 1
ATOM 794 N N . GLY A 1 100 ? -5.401 0.005 -1.936 1.00 98.50 100 GLY A N 1
ATOM 795 C CA . GLY A 1 100 ? -4.216 -0.104 -2.781 1.00 98.50 100 GLY A CA 1
ATOM 796 C C . GLY A 1 100 ? -4.372 -0.872 -4.079 1.00 98.50 100 GLY A C 1
ATOM 797 O O . GLY A 1 100 ? -5.481 -1.091 -4.581 1.00 98.50 100 GLY A O 1
ATOM 798 N N . ASP A 1 101 ? -3.233 -1.280 -4.626 1.00 97.75 101 ASP A N 1
ATOM 799 C CA . ASP A 1 101 ? -3.126 -1.962 -5.912 1.00 97.75 101 ASP A CA 1
ATOM 800 C C . ASP A 1 101 ? -2.934 -3.489 -5.775 1.00 97.75 101 ASP A C 1
ATOM 802 O O . ASP A 1 101 ? -3.552 -4.130 -4.918 1.00 97.75 101 ASP A O 1
ATOM 806 N N . SER A 1 102 ? -2.135 -4.101 -6.656 1.00 96.69 102 SER A N 1
ATOM 807 C CA . SER A 1 102 ? -1.798 -5.525 -6.624 1.00 96.69 102 SER A CA 1
ATOM 808 C C . SER A 1 102 ? -1.021 -5.916 -5.368 1.00 96.69 102 SER A C 1
ATOM 810 O O . SER A 1 102 ? -1.219 -7.025 -4.868 1.00 96.69 102 SER A O 1
ATOM 812 N N . HIS A 1 103 ? -0.191 -5.025 -4.823 1.00 97.31 103 HIS A N 1
ATOM 813 C CA . HIS A 1 103 ? 0.545 -5.274 -3.588 1.00 97.31 103 HIS A CA 1
ATOM 814 C C . HIS A 1 103 ? -0.400 -5.410 -2.401 1.00 97.31 103 HIS A C 1
ATOM 816 O O . HIS A 1 103 ? -0.342 -6.424 -1.706 1.00 97.31 103 HIS A O 1
ATOM 822 N N . THR A 1 104 ? -1.341 -4.477 -2.244 1.00 98.38 104 THR A N 1
ATOM 823 C CA . THR A 1 104 ? -2.412 -4.597 -1.249 1.00 98.38 104 THR A CA 1
ATOM 824 C C . THR A 1 104 ? -3.306 -5.788 -1.513 1.00 98.38 104 THR A C 1
ATOM 826 O O . THR A 1 104 ? -3.626 -6.514 -0.578 1.00 98.38 104 THR A O 1
ATOM 829 N N . GLN A 1 105 ? -3.649 -6.071 -2.772 1.00 97.44 105 GLN A N 1
ATOM 830 C CA . GLN A 1 105 ? -4.456 -7.244 -3.103 1.00 97.44 105 GLN A CA 1
ATOM 831 C C . GLN A 1 105 ? -3.756 -8.555 -2.718 1.00 97.44 105 GLN A C 1
ATOM 833 O O . GLN A 1 105 ? -4.442 -9.546 -2.510 1.00 97.44 105 GLN A O 1
ATOM 838 N N . GLY A 1 106 ? -2.424 -8.584 -2.629 1.00 96.31 106 GLY A N 1
ATOM 839 C CA . GLY A 1 106 ? -1.647 -9.813 -2.473 1.00 96.31 106 GLY A CA 1
ATOM 840 C C . GLY A 1 106 ? -1.426 -10.556 -3.795 1.00 96.31 106 GLY A C 1
ATOM 841 O O . GLY A 1 106 ? -1.128 -11.747 -3.794 1.00 96.31 106 GLY A O 1
ATOM 842 N N . TRP A 1 107 ? -1.590 -9.897 -4.944 1.00 94.75 107 TRP A N 1
ATOM 843 C CA . TRP A 1 107 ? -1.363 -10.525 -6.246 1.00 94.75 107 TRP A CA 1
ATOM 844 C C . TRP A 1 107 ? 0.137 -10.816 -6.460 1.00 94.75 107 TRP A C 1
ATOM 846 O O . TRP A 1 107 ? 0.971 -9.983 -6.099 1.00 94.75 107 TRP A O 1
ATOM 856 N N . PRO A 1 108 ? 0.509 -11.959 -7.070 1.00 93.75 108 PRO A N 1
ATOM 857 C CA . PRO A 1 108 ? -0.349 -13.046 -7.557 1.00 93.75 108 PRO A CA 1
ATOM 858 C C . PRO A 1 108 ? -0.534 -14.178 -6.537 1.00 93.75 108 PRO A C 1
ATOM 860 O O . PRO A 1 108 ? -1.093 -15.217 -6.875 1.00 93.75 108 PRO A O 1
ATOM 863 N N . VAL A 1 109 ? -0.003 -14.026 -5.323 1.00 93.88 109 VAL A N 1
ATOM 864 C CA . VAL A 1 109 ? 0.114 -15.120 -4.349 1.00 93.88 109 VAL A CA 1
ATOM 865 C C . VAL A 1 109 ? -1.165 -15.359 -3.542 1.00 93.88 109 VAL A C 1
ATOM 867 O O . VAL A 1 109 ? -1.367 -16.462 -3.035 1.00 93.88 109 VAL A O 1
ATOM 870 N N . ARG A 1 110 ? -2.048 -14.361 -3.432 1.00 93.50 110 ARG A N 1
ATOM 871 C CA . ARG A 1 110 ? -3.326 -14.452 -2.720 1.00 93.50 110 ARG A CA 1
ATOM 872 C C . ARG A 1 110 ? -4.287 -15.424 -3.404 1.00 93.50 110 ARG A C 1
ATOM 874 O O . ARG A 1 110 ? -4.564 -15.302 -4.594 1.00 93.50 110 ARG A O 1
ATOM 881 N N . THR A 1 111 ? -4.840 -16.354 -2.627 1.00 90.19 111 THR A N 1
ATOM 882 C CA . THR A 1 111 ? -5.702 -17.443 -3.127 1.00 90.19 111 THR A CA 1
ATOM 883 C C . THR A 1 111 ? -7.196 -17.243 -2.849 1.00 90.19 111 THR A C 1
ATOM 885 O O . THR A 1 111 ? -8.022 -17.958 -3.401 1.00 90.19 111 THR A O 1
ATOM 888 N N . ASP A 1 112 ? -7.553 -16.277 -2.009 1.00 89.44 112 ASP A N 1
ATOM 889 C CA . ASP A 1 112 ? -8.890 -16.002 -1.458 1.00 89.44 112 ASP A CA 1
ATOM 890 C C . ASP A 1 112 ? -9.435 -14.636 -1.923 1.00 89.44 112 ASP A C 1
ATOM 892 O O . ASP A 1 112 ? -10.107 -13.913 -1.187 1.00 89.44 112 ASP A O 1
ATOM 896 N N . THR A 1 113 ? -9.140 -14.240 -3.163 1.00 88.19 113 THR A N 1
ATOM 897 C CA . THR A 1 113 ? -9.526 -12.923 -3.708 1.00 88.19 113 THR A CA 1
ATOM 898 C C . THR A 1 113 ? -11.039 -12.691 -3.765 1.00 88.19 113 THR A C 1
ATOM 900 O O . THR A 1 113 ? -11.471 -11.541 -3.808 1.00 88.19 113 THR A O 1
ATOM 903 N N . SER A 1 114 ? -11.862 -13.743 -3.709 1.00 88.56 114 SER A N 1
ATOM 904 C CA . SER A 1 114 ? -13.324 -13.632 -3.616 1.00 88.56 114 SER A CA 1
ATOM 905 C C . SER A 1 114 ? -13.805 -12.959 -2.328 1.00 88.5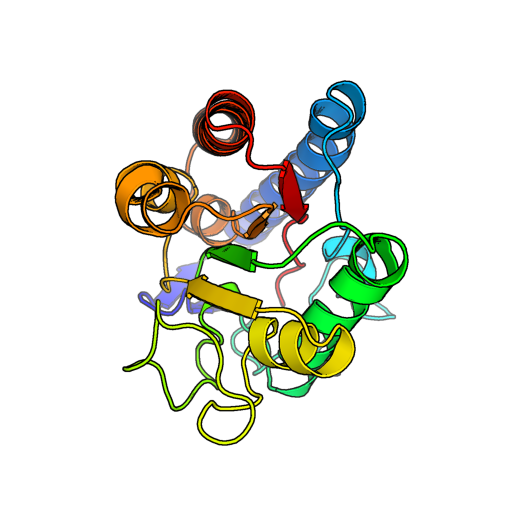6 114 SER A C 1
ATOM 907 O O . SER A 1 114 ? -14.921 -12.456 -2.305 1.00 88.56 114 SER A O 1
ATOM 909 N N . ARG A 1 115 ? -12.971 -12.932 -1.279 1.00 92.38 115 ARG A N 1
ATOM 910 C CA . ARG A 1 115 ? -13.254 -12.293 0.017 1.00 92.38 115 ARG A CA 1
ATOM 911 C C . ARG A 1 115 ? -12.719 -10.858 0.090 1.00 92.38 115 ARG A C 1
ATOM 913 O O . ARG A 1 115 ? -12.607 -10.267 1.160 1.00 92.38 115 ARG A O 1
ATOM 920 N N . ASN A 1 116 ? -12.323 -10.274 -1.045 1.00 92.56 116 ASN A N 1
ATOM 921 C CA . ASN A 1 116 ? -11.833 -8.900 -1.071 1.00 92.56 116 ASN A CA 1
ATOM 922 C C . ASN A 1 116 ? -12.930 -7.928 -0.621 1.00 92.56 116 ASN A C 1
ATOM 924 O O . ASN A 1 116 ? -14.033 -7.912 -1.165 1.00 92.56 116 ASN A O 1
ATOM 928 N N . GLY A 1 117 ? -12.599 -7.084 0.349 1.00 94.75 117 GLY A N 1
ATOM 929 C CA . GLY A 1 117 ? -13.522 -6.125 0.923 1.00 94.75 117 GLY A CA 1
ATOM 930 C C . GLY A 1 117 ? -14.352 -6.623 2.104 1.00 94.75 117 GLY A C 1
ATOM 931 O O . GLY A 1 117 ? -15.180 -5.844 2.585 1.00 94.75 117 GLY A O 1
ATOM 932 N N . GLU A 1 118 ? -14.127 -7.855 2.556 1.00 97.06 118 GLU A N 1
ATOM 933 C CA . GLU A 1 118 ? -14.581 -8.371 3.849 1.00 97.06 118 GLU A CA 1
ATOM 934 C C . GLU A 1 118 ? -13.511 -8.125 4.928 1.00 97.06 118 GLU A C 1
ATOM 936 O O . GLU A 1 118 ? -12.346 -7.860 4.611 1.00 97.06 118 GLU A O 1
ATOM 941 N N . VAL A 1 119 ? -13.917 -8.181 6.201 1.00 97.88 119 VAL A N 1
ATOM 942 C CA . VAL A 1 119 ? -12.973 -8.182 7.328 1.00 97.88 119 VAL A CA 1
ATOM 943 C C . VAL A 1 119 ? -12.152 -9.462 7.268 1.00 97.88 119 VAL A C 1
ATOM 945 O O . VAL A 1 119 ? -12.710 -10.533 7.022 1.00 97.88 119 VAL A O 1
ATOM 948 N N . ILE A 1 120 ? -10.843 -9.337 7.488 1.00 98.00 120 ILE A N 1
ATOM 949 C CA . ILE A 1 120 ? -9.949 -10.485 7.488 1.00 98.00 120 ILE A CA 1
ATOM 950 C C . ILE A 1 120 ? -10.328 -11.456 8.608 1.00 98.00 120 ILE A C 1
ATOM 952 O O . ILE A 1 120 ? -10.366 -11.091 9.781 1.00 98.00 120 ILE A O 1
ATOM 956 N N . ASP A 1 121 ? -10.545 -12.706 8.225 1.00 96.44 121 ASP A N 1
ATOM 957 C CA . ASP A 1 121 ? -10.723 -13.841 9.118 1.00 96.44 121 ASP A CA 1
ATOM 958 C C . ASP A 1 121 ? -9.426 -14.661 9.133 1.00 96.44 121 ASP A C 1
ATOM 960 O O . ASP A 1 121 ? -9.051 -15.274 8.135 1.00 96.44 121 ASP A O 1
ATOM 964 N N . ILE A 1 122 ? -8.722 -14.675 10.267 1.00 94.62 122 ILE A N 1
ATOM 965 C CA . ILE A 1 122 ? -7.409 -15.330 10.388 1.00 94.62 122 ILE A CA 1
ATOM 966 C C . ILE A 1 122 ? -7.445 -16.861 10.236 1.00 94.62 122 ILE A C 1
ATOM 968 O O . ILE A 1 122 ? -6.384 -17.467 10.067 1.00 94.62 122 ILE A O 1
ATOM 972 N N . GLU A 1 123 ? -8.629 -17.476 10.297 1.00 92.12 123 GLU A N 1
ATOM 973 C CA . GLU A 1 123 ? -8.828 -18.916 10.111 1.00 92.12 123 GLU A CA 1
ATOM 974 C C . GLU A 1 123 ? -9.216 -19.266 8.665 1.00 92.12 123 GLU A C 1
ATOM 976 O O . GLU A 1 123 ? -8.923 -20.370 8.200 1.00 92.12 123 GLU A O 1
ATOM 981 N N . LEU A 1 124 ? -9.868 -18.344 7.944 1.00 88.94 124 LEU A N 1
ATOM 982 C CA . LEU A 1 124 ? -10.377 -18.583 6.585 1.00 88.94 124 LEU A CA 1
ATOM 983 C C . LEU A 1 124 ? -9.536 -17.936 5.480 1.00 88.94 124 LEU A C 1
ATOM 985 O O . LEU A 1 124 ? -9.445 -18.489 4.380 1.00 88.94 124 LEU A O 1
ATOM 989 N N . ASP A 1 125 ? -8.950 -16.770 5.744 1.00 92.75 125 ASP A N 1
ATOM 990 C CA . ASP A 1 125 ? -8.235 -15.986 4.741 1.00 92.75 125 ASP A CA 1
ATOM 991 C C . ASP A 1 125 ? -6.781 -16.425 4.575 1.00 92.75 125 ASP A C 1
ATOM 993 O O . ASP A 1 125 ? -6.124 -16.945 5.481 1.00 92.75 125 ASP A O 1
ATOM 997 N N . SER A 1 126 ? -6.246 -16.199 3.375 1.00 90.94 126 SER A N 1
ATOM 998 C CA . SER A 1 126 ? -4.882 -16.612 3.058 1.00 90.94 126 SER A CA 1
ATOM 999 C C . SER A 1 126 ? -3.844 -15.686 3.712 1.00 90.94 126 SER A C 1
ATOM 1001 O O . SER A 1 126 ? -3.976 -14.459 3.655 1.00 90.94 126 SER A O 1
ATOM 1003 N N . PRO A 1 127 ? -2.725 -16.226 4.238 1.00 92.88 127 PRO A N 1
ATOM 1004 C CA . PRO A 1 127 ? -1.636 -15.429 4.807 1.00 92.88 127 PRO A CA 1
ATOM 1005 C C . PRO A 1 127 ? -0.754 -14.753 3.739 1.00 92.88 127 PRO A C 1
ATOM 1007 O O . PRO A 1 127 ? 0.376 -14.348 4.016 1.00 92.88 127 PRO A O 1
ATOM 1010 N N . HIS A 1 128 ? -1.229 -14.656 2.497 1.00 94.81 128 HIS A N 1
ATOM 1011 C CA . HIS A 1 128 ? -0.473 -14.180 1.335 1.00 94.81 128 HIS A CA 1
ATOM 1012 C C . HIS A 1 128 ? -0.737 -12.697 1.023 1.00 94.81 128 HIS A C 1
ATOM 1014 O O . HIS A 1 128 ? -0.477 -12.225 -0.079 1.00 94.81 128 HIS A O 1
ATOM 1020 N N . GLN A 1 129 ? -1.276 -11.963 1.990 1.00 96.19 129 GLN A N 1
ATOM 1021 C CA . GLN A 1 129 ? -1.608 -10.546 1.902 1.00 96.19 129 GLN A CA 1
ATOM 1022 C C . GLN A 1 129 ? -1.204 -9.874 3.218 1.00 96.19 129 GLN A C 1
ATOM 1024 O O . GLN A 1 129 ? -1.435 -10.425 4.297 1.00 96.19 129 GLN A O 1
ATOM 1029 N N . TYR A 1 130 ? -0.589 -8.694 3.159 1.00 98.50 130 TYR A N 1
ATOM 1030 C CA . TYR A 1 130 ? -0.142 -8.012 4.377 1.00 98.50 130 TYR A CA 1
ATOM 1031 C C . TYR A 1 130 ? -1.263 -7.715 5.404 1.00 98.50 130 TYR A C 1
ATOM 1033 O O . TYR A 1 130 ? -0.975 -7.825 6.600 1.00 98.50 130 TYR A O 1
ATOM 1041 N N . PRO A 1 131 ? -2.531 -7.419 5.021 1.00 98.44 131 PRO A N 1
ATOM 1042 C CA . PRO A 1 131 ? -3.590 -7.147 5.996 1.00 98.44 131 PRO A CA 1
ATOM 1043 C C . PRO A 1 131 ? -3.865 -8.330 6.933 1.00 98.44 131 PRO A C 1
ATOM 1045 O O . PRO A 1 131 ? -4.194 -8.120 8.097 1.00 98.44 131 PRO A O 1
ATOM 1048 N N . PHE A 1 132 ? -3.652 -9.569 6.468 1.00 98.44 132 PHE A N 1
ATOM 1049 C CA . PHE A 1 132 ? -3.762 -10.766 7.307 1.00 98.44 132 PHE A CA 1
ATOM 1050 C C . PHE A 1 132 ? -2.784 -10.741 8.475 1.00 98.44 132 PHE A C 1
ATOM 1052 O O . PHE A 1 132 ? -3.157 -10.997 9.618 1.00 98.44 132 PHE A O 1
ATOM 1059 N N . TRP A 1 133 ? -1.521 -10.422 8.203 1.00 98.50 133 TRP A N 1
ATOM 1060 C CA . TRP A 1 133 ? -0.493 -10.403 9.237 1.00 98.50 133 TRP A CA 1
ATOM 1061 C C . TRP A 1 133 ? -0.683 -9.234 10.199 1.00 98.50 133 TRP A C 1
ATOM 1063 O O . TRP A 1 133 ? -0.496 -9.423 11.397 1.00 98.50 133 TRP A O 1
ATOM 1073 N N . LEU A 1 134 ? -1.114 -8.070 9.701 1.00 98.38 134 LEU A N 1
ATOM 1074 C CA . LEU A 1 134 ? -1.474 -6.941 10.559 1.00 98.38 134 LEU A CA 1
ATOM 1075 C C . LEU A 1 134 ? -2.634 -7.290 11.492 1.00 98.38 134 LEU A C 1
ATOM 1077 O O . LEU A 1 134 ? -2.496 -7.109 12.699 1.00 98.38 134 LEU A O 1
ATOM 1081 N N . SER A 1 135 ? -3.721 -7.866 10.971 1.00 98.06 135 SER A N 1
ATOM 1082 C CA . SER A 1 135 ? -4.842 -8.322 11.802 1.00 98.06 135 SER A CA 1
ATOM 1083 C C . SER A 1 135 ? -4.393 -9.350 12.841 1.00 98.06 135 SER A C 1
ATOM 1085 O O . SER A 1 135 ? -4.653 -9.194 14.032 1.00 98.06 135 SER A O 1
ATOM 1087 N N . LYS A 1 136 ? -3.603 -10.347 12.424 1.00 97.88 136 LYS A N 1
ATOM 1088 C CA . LYS A 1 136 ? -3.076 -11.384 13.318 1.00 97.88 136 LYS A CA 1
ATOM 1089 C C . LYS A 1 136 ? -2.167 -10.847 14.428 1.00 97.88 136 LYS A C 1
ATOM 1091 O O . LYS A 1 136 ? -2.179 -11.398 15.525 1.00 97.88 136 LYS A O 1
ATOM 1096 N N . TRP A 1 137 ? -1.330 -9.849 14.151 1.00 97.38 137 TRP A N 1
ATOM 1097 C CA . TRP A 1 137 ? -0.357 -9.340 15.126 1.00 97.38 137 TRP A CA 1
ATOM 1098 C C . TRP A 1 137 ? -0.918 -8.263 16.044 1.00 97.38 137 TRP A C 1
ATOM 1100 O O . TRP A 1 137 ? -0.520 -8.206 17.203 1.00 97.38 137 TRP A O 1
ATOM 1110 N N . THR A 1 138 ? -1.830 -7.434 15.542 1.00 96.62 138 THR A N 1
ATOM 1111 C CA . THR A 1 138 ? -2.455 -6.358 16.326 1.00 96.62 138 THR A CA 1
ATOM 1112 C C . THR A 1 138 ? -3.702 -6.832 17.072 1.00 96.62 138 THR A C 1
ATOM 1114 O O . THR A 1 138 ? -4.102 -6.211 18.050 1.00 96.62 138 THR A O 1
ATOM 1117 N N . GLY A 1 139 ? -4.334 -7.920 16.615 1.00 96.44 139 GLY A N 1
ATOM 1118 C CA . GLY A 1 139 ? -5.640 -8.358 17.107 1.00 96.44 139 GLY A CA 1
ATOM 1119 C C . GLY A 1 139 ? -6.799 -7.454 16.669 1.00 96.44 139 GLY A C 1
ATOM 1120 O O . GLY A 1 139 ? -7.902 -7.603 17.190 1.00 96.44 139 GLY A O 1
ATOM 1121 N N . ARG A 1 140 ? -6.563 -6.517 15.739 1.00 97.75 140 ARG A N 1
ATOM 1122 C CA . ARG A 1 140 ? -7.563 -5.569 15.225 1.00 97.75 140 ARG A CA 1
ATOM 1123 C C . ARG A 1 140 ? -8.126 -6.011 13.875 1.00 97.75 140 ARG A C 1
ATOM 1125 O O . ARG A 1 140 ? -7.594 -6.910 13.210 1.00 97.75 140 ARG A O 1
ATOM 1132 N N . SER A 1 141 ? -9.216 -5.370 13.462 1.00 98.38 141 SER A N 1
ATOM 1133 C CA . SER A 1 141 ? -9.893 -5.680 12.204 1.00 98.38 141 SER A CA 1
ATOM 1134 C C . SER A 1 141 ? -9.227 -4.959 11.039 1.00 98.38 141 SER A C 1
ATOM 1136 O O . SER A 1 141 ? -9.008 -3.751 11.075 1.00 98.38 141 SER A O 1
ATOM 1138 N N . PHE A 1 142 ? -8.945 -5.699 9.970 1.00 98.69 142 PHE A N 1
ATOM 1139 C CA . PHE A 1 142 ? -8.443 -5.143 8.716 1.00 98.69 142 PHE A CA 1
ATOM 1140 C C . PHE A 1 142 ? -9.366 -5.550 7.572 1.00 98.69 142 PHE A C 1
ATOM 1142 O O . PHE A 1 142 ? -9.872 -6.669 7.559 1.00 98.69 142 PHE A O 1
ATOM 1149 N N . ILE A 1 143 ? -9.569 -4.666 6.597 1.00 98.75 143 ILE A N 1
ATOM 1150 C CA . ILE A 1 143 ? -10.300 -4.954 5.356 1.00 98.75 143 ILE A CA 1
ATOM 1151 C C . ILE A 1 143 ? -9.360 -4.727 4.178 1.00 98.75 143 ILE A C 1
ATOM 1153 O O . ILE A 1 143 ? -8.839 -3.628 3.986 1.00 98.75 143 ILE A O 1
ATOM 1157 N N . ASN A 1 144 ? -9.180 -5.743 3.337 1.00 98.69 144 ASN A N 1
ATOM 1158 C CA . ASN A 1 144 ? -8.405 -5.596 2.109 1.00 98.69 144 ASN A CA 1
ATOM 1159 C C . ASN A 1 144 ? -9.262 -4.990 0.985 1.00 98.69 144 ASN A C 1
ATOM 1161 O O . ASN A 1 144 ? -10.274 -5.569 0.593 1.00 98.69 144 ASN A O 1
ATOM 1165 N N . ARG A 1 145 ? -8.848 -3.839 0.446 1.00 98.44 145 ARG A N 1
ATOM 1166 C CA . ARG A 1 145 ? -9.429 -3.173 -0.735 1.00 98.44 145 ARG A CA 1
ATOM 1167 C C . ARG A 1 145 ? -8.375 -2.933 -1.814 1.00 98.44 145 ARG A C 1
ATOM 1169 O O . ARG A 1 145 ? -8.385 -1.912 -2.506 1.00 98.44 145 ARG A O 1
ATOM 1176 N N . GLY A 1 146 ? -7.468 -3.887 -1.979 1.00 98.25 146 GLY A N 1
ATOM 1177 C CA . GLY A 1 146 ? -6.500 -3.926 -3.062 1.00 98.25 146 GLY A CA 1
ATOM 1178 C C . GLY A 1 146 ? -7.136 -4.361 -4.380 1.00 98.25 146 GLY A C 1
ATOM 1179 O O . GLY A 1 146 ? -7.878 -5.350 -4.429 1.00 98.25 146 GLY A O 1
ATOM 1180 N N . ILE A 1 147 ? -6.836 -3.643 -5.462 1.00 97.56 147 ILE A N 1
ATOM 1181 C CA . ILE A 1 147 ? -7.251 -4.009 -6.821 1.00 97.56 147 ILE A CA 1
ATOM 1182 C C . ILE A 1 147 ? -6.040 -3.931 -7.750 1.00 97.56 147 ILE A C 1
ATOM 1184 O O . ILE A 1 147 ? -5.519 -2.847 -8.010 1.00 97.56 147 ILE A O 1
ATOM 1188 N N . ALA A 1 148 ? -5.605 -5.078 -8.278 1.00 96.50 148 ALA A N 1
ATOM 1189 C CA . ALA A 1 148 ? -4.475 -5.146 -9.202 1.00 96.50 148 ALA A CA 1
ATOM 1190 C C . ALA A 1 148 ? -4.603 -4.151 -10.369 1.00 96.50 148 ALA A C 1
ATOM 1192 O O . ALA A 1 148 ? -5.673 -3.978 -10.956 1.00 96.50 148 ALA A O 1
ATOM 1193 N N . GLY A 1 149 ? -3.493 -3.489 -10.702 1.00 95.50 149 GLY A N 1
ATOM 1194 C CA . GLY A 1 149 ? -3.424 -2.478 -11.759 1.00 95.50 149 GLY A CA 1
ATOM 1195 C C . GLY A 1 149 ? -4.012 -1.104 -11.414 1.00 95.50 149 GLY A C 1
ATOM 1196 O O . GLY A 1 149 ? -4.016 -0.236 -12.284 1.00 95.50 149 GLY A O 1
ATOM 1197 N N . ASN A 1 150 ? -4.527 -0.876 -10.199 1.00 97.56 150 ASN A N 1
ATOM 1198 C CA . ASN A 1 150 ? -5.019 0.449 -9.812 1.00 97.56 150 ASN A CA 1
ATOM 1199 C C . ASN A 1 150 ? -3.890 1.477 -9.683 1.00 97.56 150 ASN A C 1
ATOM 1201 O O . ASN A 1 150 ? -2.846 1.208 -9.092 1.00 97.56 150 ASN A O 1
ATOM 1205 N N . THR A 1 151 ? -4.152 2.665 -10.219 1.00 98.56 151 THR A N 1
ATOM 1206 C CA . THR A 1 151 ? -3.420 3.908 -9.956 1.00 98.56 151 THR A CA 1
ATOM 1207 C C . THR A 1 151 ? -4.058 4.664 -8.789 1.00 98.56 151 THR A C 1
ATOM 1209 O O . THR A 1 151 ? -5.142 4.280 -8.329 1.00 98.56 151 THR A O 1
ATOM 1212 N N . TYR A 1 152 ? -3.453 5.770 -8.344 1.00 98.81 152 TYR A N 1
ATOM 1213 C CA . TYR A 1 152 ? -4.093 6.674 -7.374 1.00 98.81 152 TYR A CA 1
ATOM 1214 C C . TYR A 1 152 ? -5.449 7.190 -7.860 1.00 98.81 152 TYR A C 1
ATOM 1216 O O . TYR A 1 152 ? -6.416 7.116 -7.108 1.00 98.81 152 TYR A O 1
ATOM 1224 N N . TYR A 1 153 ? -5.578 7.559 -9.137 1.00 98.69 153 TYR A N 1
ATOM 1225 C CA . TYR A 1 153 ? -6.876 7.885 -9.741 1.00 98.69 153 TYR A CA 1
ATOM 1226 C C . TYR A 1 153 ? -7.921 6.766 -9.561 1.00 98.69 153 TYR A C 1
ATOM 1228 O O . TYR A 1 153 ? -9.068 7.005 -9.178 1.00 98.69 153 TYR A O 1
ATOM 1236 N N . GLY A 1 154 ? -7.527 5.513 -9.817 1.00 98.62 154 GLY A N 1
ATOM 1237 C CA . GLY A 1 154 ? -8.406 4.352 -9.653 1.00 98.62 154 GLY A CA 1
ATOM 1238 C C . GLY A 1 154 ? -8.853 4.145 -8.204 1.00 98.62 154 GLY A C 1
ATOM 1239 O O . GLY A 1 154 ? -10.022 3.850 -7.963 1.00 98.62 154 GLY A O 1
ATOM 1240 N N . MET A 1 155 ? -7.940 4.342 -7.250 1.00 98.81 155 MET A N 1
ATOM 1241 C CA . MET A 1 155 ? -8.229 4.307 -5.813 1.00 98.81 155 MET A CA 1
ATOM 1242 C C . MET A 1 155 ? -9.158 5.449 -5.378 1.00 98.81 155 MET A C 1
ATOM 1244 O O . MET A 1 155 ? -10.125 5.201 -4.659 1.00 98.81 155 MET A O 1
ATOM 1248 N N . LEU A 1 156 ? -8.917 6.671 -5.858 1.00 98.88 156 LEU A N 1
ATOM 1249 C CA . LEU A 1 156 ? -9.727 7.851 -5.554 1.00 98.88 156 LEU A CA 1
ATOM 1250 C C . LEU A 1 156 ? -11.185 7.662 -5.997 1.00 98.88 156 LEU A C 1
ATOM 1252 O O . LEU A 1 156 ? -12.109 7.867 -5.212 1.00 98.88 156 LEU A O 1
ATOM 1256 N N . ASN A 1 157 ? -11.409 7.167 -7.217 1.00 98.69 157 ASN A N 1
ATOM 1257 C CA . ASN A 1 157 ? -12.758 6.965 -7.765 1.00 98.69 157 ASN A CA 1
ATOM 1258 C C . ASN A 1 157 ? -13.615 5.953 -6.995 1.00 98.69 157 ASN A C 1
ATOM 1260 O O . ASN A 1 157 ? -14.842 5.970 -7.101 1.00 98.69 157 ASN A O 1
ATOM 1264 N N . ARG A 1 158 ? -12.985 5.049 -6.242 1.00 98.50 158 ARG A N 1
ATOM 1265 C CA . ARG A 1 158 ? -13.676 4.041 -5.428 1.00 98.50 158 ARG A CA 1
ATOM 1266 C C . ARG A 1 158 ? -13.590 4.316 -3.930 1.00 98.50 158 ARG A C 1
ATOM 1268 O O . ARG A 1 158 ? -14.131 3.527 -3.161 1.00 98.50 158 ARG A O 1
ATOM 1275 N N . PHE A 1 159 ? -12.986 5.431 -3.515 1.00 98.81 159 PHE A N 1
ATOM 1276 C CA . PHE A 1 159 ? -12.707 5.743 -2.114 1.00 98.81 159 PHE A CA 1
ATOM 1277 C C . PHE A 1 159 ? -13.953 5.661 -1.225 1.00 98.81 159 PHE A C 1
ATOM 1279 O O . PHE A 1 159 ? -13.953 4.943 -0.232 1.00 98.81 159 PHE A O 1
ATOM 1286 N N . ASN A 1 160 ? -15.060 6.297 -1.621 1.00 98.44 160 ASN A N 1
ATOM 1287 C CA . ASN A 1 160 ? -16.302 6.248 -0.839 1.00 98.44 160 ASN A CA 1
ATOM 1288 C C . ASN A 1 160 ? -16.834 4.815 -0.657 1.00 98.44 160 ASN A C 1
ATOM 1290 O O . ASN A 1 160 ? -17.237 4.420 0.437 1.00 98.44 160 ASN A O 1
ATOM 1294 N N . ASN A 1 161 ? -16.800 4.017 -1.726 1.00 98.31 161 ASN A N 1
ATOM 1295 C CA . ASN A 1 161 ? -17.326 2.652 -1.728 1.00 98.31 161 ASN A CA 1
ATOM 1296 C C . ASN A 1 161 ? -16.410 1.646 -1.037 1.00 98.31 161 ASN A C 1
ATOM 1298 O O . ASN A 1 161 ? -16.887 0.594 -0.611 1.00 98.31 161 ASN A O 1
ATOM 1302 N N . ASP A 1 162 ? -15.114 1.918 -0.983 1.00 98.62 162 ASP A N 1
ATOM 1303 C CA . ASP A 1 162 ? -14.134 0.976 -0.463 1.00 98.62 162 ASP A CA 1
ATOM 1304 C C . ASP A 1 162 ? -13.611 1.364 0.914 1.00 98.62 162 ASP A C 1
ATOM 1306 O O . ASP A 1 162 ? -13.211 0.470 1.647 1.00 98.62 162 ASP A O 1
ATOM 1310 N N . VAL A 1 163 ? -13.679 2.640 1.294 1.00 98.81 163 VAL A N 1
ATOM 1311 C CA . VAL A 1 163 ? -13.177 3.163 2.570 1.00 98.81 163 VAL A CA 1
ATOM 1312 C C . VAL A 1 163 ? -14.329 3.701 3.416 1.00 98.81 163 VAL A C 1
ATOM 1314 O O . VAL A 1 163 ? -14.723 3.039 4.372 1.00 98.81 163 VAL A O 1
ATOM 1317 N N . VAL A 1 164 ? -14.922 4.841 3.034 1.00 98.56 164 VAL A N 1
ATOM 1318 C CA . VAL A 1 164 ? -15.885 5.587 3.876 1.00 98.56 164 VAL A CA 1
ATOM 1319 C C . VAL A 1 164 ? -17.059 4.723 4.325 1.00 98.56 164 VAL A C 1
ATOM 1321 O O . VAL A 1 164 ? -17.450 4.768 5.486 1.00 98.56 164 VAL A O 1
ATOM 1324 N N . ARG A 1 165 ? -17.591 3.867 3.442 1.00 98.12 165 ARG A N 1
ATOM 1325 C CA . ARG A 1 165 ? -18.744 3.012 3.771 1.00 98.12 165 ARG A CA 1
ATOM 1326 C C . ARG A 1 165 ? -18.533 2.064 4.959 1.00 98.12 165 ARG A C 1
ATOM 1328 O O . ARG A 1 165 ? -19.510 1.495 5.440 1.00 98.12 165 ARG A O 1
ATOM 1335 N N . HIS A 1 166 ? -17.281 1.799 5.333 1.00 98.31 166 HIS A N 1
ATOM 1336 C CA . HIS A 1 166 ? -16.938 0.892 6.429 1.00 98.31 166 HIS A CA 1
ATOM 1337 C C . HIS A 1 166 ? -16.718 1.624 7.749 1.00 98.31 166 HIS A C 1
ATOM 1339 O O . HIS A 1 166 ? -16.533 0.947 8.750 1.00 98.31 166 HIS A O 1
ATOM 1345 N N . PHE A 1 167 ? -16.748 2.963 7.753 1.00 98.12 167 PHE A N 1
ATOM 1346 C CA . PHE A 1 167 ? -16.470 3.798 8.926 1.00 98.12 167 PHE A CA 1
ATOM 1347 C C . PHE A 1 167 ? -15.180 3.384 9.667 1.00 98.12 167 PHE A C 1
ATOM 1349 O O . PHE A 1 167 ? -15.240 3.094 10.860 1.00 98.12 167 PHE A O 1
ATOM 1356 N N . PRO A 1 168 ? -14.029 3.258 8.974 1.00 98.62 168 PRO A N 1
ATOM 1357 C CA . PRO A 1 168 ? -12.800 2.812 9.618 1.00 98.62 168 PRO A CA 1
ATOM 1358 C C . PRO A 1 168 ? -12.151 3.933 10.434 1.00 98.62 168 PRO A C 1
ATOM 1360 O O . PRO A 1 168 ? -12.252 5.100 10.068 1.00 98.62 168 PRO A O 1
ATOM 1363 N N . ASP A 1 169 ? -11.383 3.569 11.457 1.00 98.75 169 ASP A N 1
ATOM 1364 C CA . ASP A 1 169 ? -10.546 4.520 12.199 1.00 98.75 169 ASP A CA 1
ATOM 1365 C C . ASP A 1 169 ? -9.339 4.955 11.356 1.00 98.75 169 ASP A C 1
ATOM 1367 O O . ASP A 1 169 ? -8.873 6.092 11.429 1.00 98.75 169 ASP A O 1
ATOM 1371 N N . HIS A 1 170 ? -8.815 4.026 10.546 1.00 98.81 170 HIS A N 1
ATOM 1372 C CA . HIS A 1 170 ? -7.612 4.232 9.744 1.00 98.81 170 HIS A CA 1
ATOM 1373 C C . HIS A 1 170 ? -7.771 3.745 8.302 1.00 98.81 170 HIS A C 1
ATOM 1375 O O . HIS A 1 170 ? -8.446 2.754 8.008 1.00 98.81 170 HIS A O 1
ATOM 1381 N N . CYS A 1 171 ? -7.053 4.398 7.390 1.00 98.88 171 CYS A N 1
ATOM 1382 C CA . CYS A 1 171 ? -6.924 3.970 6.003 1.00 98.88 171 CYS A CA 1
ATOM 1383 C C . CYS A 1 171 ? -5.447 3.894 5.608 1.00 98.88 171 CYS A C 1
ATOM 1385 O O . CYS A 1 171 ? -4.775 4.919 5.493 1.00 98.88 171 CYS A O 1
ATOM 1387 N N . ILE A 1 172 ? -4.942 2.683 5.368 1.00 98.94 172 ILE A N 1
ATOM 1388 C CA . ILE A 1 172 ? -3.626 2.498 4.748 1.00 98.94 172 ILE A CA 1
ATOM 1389 C C . ILE A 1 172 ? -3.767 2.779 3.256 1.00 98.94 172 ILE A C 1
ATOM 1391 O O . ILE A 1 172 ? -4.587 2.145 2.592 1.00 98.94 172 ILE A O 1
ATOM 1395 N N . VAL A 1 173 ? -2.926 3.666 2.726 1.00 98.88 173 VAL A N 1
ATOM 1396 C CA . VAL A 1 173 ? -2.858 3.976 1.294 1.00 98.88 173 VAL A CA 1
ATOM 1397 C C . VAL A 1 173 ? -1.510 3.513 0.754 1.00 98.88 173 VAL A C 1
ATOM 1399 O O . VAL A 1 173 ? -0.469 4.085 1.082 1.00 98.88 173 VAL A O 1
ATOM 1402 N N . GLN A 1 174 ? -1.526 2.470 -0.078 1.00 98.62 174 GLN A N 1
ATOM 1403 C CA . GLN A 1 174 ? -0.323 1.922 -0.705 1.00 98.62 174 GLN A CA 1
ATOM 1404 C C . GLN A 1 174 ? -0.554 1.712 -2.207 1.00 98.62 174 GLN A C 1
ATOM 1406 O O . GLN A 1 174 ? -1.421 0.950 -2.626 1.00 98.62 174 GLN A O 1
ATOM 1411 N N . GLY A 1 175 ? 0.233 2.398 -3.035 1.00 97.88 175 GLY A N 1
ATOM 1412 C CA . GLY A 1 175 ? 0.167 2.273 -4.490 1.00 97.88 175 GLY A CA 1
ATOM 1413 C C . GLY A 1 175 ? 1.174 3.179 -5.188 1.00 97.88 175 GLY A C 1
ATOM 1414 O O . GLY A 1 175 ? 2.232 3.453 -4.636 1.00 97.88 175 GLY A O 1
ATOM 1415 N N . GLY A 1 176 ? 0.873 3.628 -6.408 1.00 97.94 176 GLY A N 1
ATOM 1416 C CA . GLY A 1 176 ? 1.747 4.503 -7.201 1.00 97.94 176 GLY A CA 1
ATOM 1417 C C . GLY A 1 176 ? 2.710 3.769 -8.143 1.00 97.94 176 GLY A C 1
ATOM 1418 O O . GLY A 1 176 ? 3.207 4.369 -9.096 1.00 97.94 176 GLY A O 1
ATOM 1419 N N . THR A 1 177 ? 2.917 2.459 -7.964 1.00 97.00 177 THR A N 1
ATOM 1420 C CA . THR A 1 177 ? 3.681 1.631 -8.913 1.00 97.00 177 THR A CA 1
ATOM 1421 C C . THR A 1 177 ? 3.047 1.672 -10.304 1.00 97.00 177 THR A C 1
ATOM 1423 O O . THR A 1 177 ? 3.734 1.880 -11.304 1.00 97.00 177 THR A O 1
ATOM 1426 N N . ASN A 1 178 ? 1.721 1.526 -10.386 1.00 97.19 178 ASN A N 1
ATOM 1427 C CA . ASN A 1 178 ? 1.012 1.562 -11.666 1.00 97.19 178 ASN A CA 1
ATOM 1428 C C . ASN A 1 178 ? 1.018 2.952 -12.303 1.00 97.19 178 ASN A C 1
ATOM 1430 O O . ASN A 1 178 ? 1.106 3.040 -13.521 1.00 97.19 178 ASN A O 1
ATOM 1434 N N . ASP A 1 179 ? 0.974 4.026 -11.513 1.00 97.88 179 ASP A N 1
ATOM 1435 C CA . ASP A 1 179 ? 1.128 5.391 -12.020 1.00 97.88 179 ASP A CA 1
ATOM 1436 C C . ASP A 1 179 ? 2.475 5.563 -12.733 1.00 97.88 179 ASP A C 1
ATOM 1438 O O . ASP A 1 179 ? 2.524 6.003 -13.884 1.00 97.88 179 ASP A O 1
ATOM 1442 N N . ALA A 1 180 ? 3.558 5.116 -12.089 1.00 96.19 180 ALA A N 1
ATOM 1443 C CA . ALA A 1 180 ? 4.898 5.152 -12.661 1.00 96.19 180 ALA A CA 1
ATOM 1444 C C . ALA A 1 180 ? 4.991 4.307 -13.945 1.00 96.19 180 ALA A C 1
ATOM 1446 O O . ALA A 1 180 ? 5.494 4.765 -14.972 1.00 96.19 180 ALA A O 1
ATOM 1447 N N . LEU A 1 181 ? 4.464 3.078 -13.907 1.00 93.94 181 LEU A N 1
ATOM 1448 C CA . LEU A 1 181 ? 4.510 2.125 -15.021 1.00 93.94 181 LEU A CA 1
ATOM 1449 C C . LEU A 1 181 ? 3.593 2.495 -16.196 1.00 93.94 181 LEU A C 1
ATOM 1451 O O . LEU A 1 181 ? 3.860 2.108 -17.332 1.00 93.94 181 LEU A O 1
ATOM 1455 N N . LEU A 1 182 ? 2.509 3.226 -15.958 1.00 92.94 182 LEU A N 1
ATOM 1456 C CA . LEU A 1 182 ? 1.623 3.710 -17.018 1.00 92.94 182 LEU A CA 1
ATOM 1457 C C . LEU A 1 182 ? 2.047 5.087 -17.543 1.00 92.94 182 LEU A C 1
ATOM 1459 O O . LEU A 1 182 ? 1.494 5.550 -18.540 1.00 92.94 182 LEU A O 1
ATOM 1463 N N . GLY A 1 183 ? 3.055 5.709 -16.925 1.00 93.12 183 GLY A N 1
ATOM 1464 C CA . GLY A 1 183 ? 3.549 7.026 -17.310 1.00 93.12 183 GLY A CA 1
ATOM 1465 C C . GLY A 1 183 ? 2.570 8.149 -16.976 1.00 93.12 183 GLY A C 1
ATOM 1466 O O . GLY A 1 183 ? 2.557 9.157 -17.684 1.00 93.12 183 GLY A O 1
ATOM 1467 N N . THR A 1 184 ? 1.754 7.979 -15.929 1.00 95.81 184 THR A N 1
ATOM 1468 C CA . THR A 1 184 ? 0.878 9.041 -15.426 1.00 95.81 184 THR A CA 1
ATOM 1469 C C . THR A 1 184 ? 1.733 10.253 -15.040 1.00 95.81 184 THR A C 1
ATOM 1471 O O . THR A 1 184 ? 2.787 10.093 -14.410 1.00 95.81 184 THR A O 1
ATOM 1474 N N . PRO A 1 185 ? 1.343 11.483 -15.416 1.00 97.62 185 PRO A N 1
ATOM 1475 C CA . PRO A 1 185 ? 2.084 12.670 -15.021 1.00 97.62 185 PRO A CA 1
ATOM 1476 C C . PRO A 1 185 ? 2.188 12.794 -13.498 1.00 97.62 185 PRO A C 1
ATOM 1478 O O . PRO A 1 185 ? 1.192 12.732 -12.789 1.00 97.62 185 PRO A O 1
ATOM 1481 N N . PHE A 1 186 ? 3.399 13.052 -12.994 1.00 98.25 186 PHE A N 1
ATOM 1482 C CA . PHE A 1 186 ? 3.680 13.152 -11.553 1.00 98.25 186 PHE A CA 1
ATOM 1483 C C . PHE A 1 186 ? 2.688 14.037 -10.780 1.00 98.25 186 PHE A C 1
ATOM 1485 O O . PHE A 1 186 ? 2.259 13.677 -9.689 1.00 98.25 186 PHE A O 1
ATOM 1492 N N . HIS A 1 187 ? 2.342 15.201 -11.338 1.00 98.12 187 HIS A N 1
ATOM 1493 C CA . HIS A 1 187 ? 1.454 16.158 -10.680 1.00 98.12 187 HIS A CA 1
ATOM 1494 C C . HIS A 1 187 ? 0.017 15.634 -10.545 1.00 98.12 187 HIS A C 1
ATOM 1496 O O . HIS A 1 187 ? -0.622 15.921 -9.540 1.00 98.12 187 HIS A O 1
ATOM 1502 N N . GLU A 1 188 ? -0.459 14.841 -11.508 1.00 98.56 188 GLU A N 1
ATOM 1503 C CA . GLU A 1 188 ? -1.771 14.190 -11.448 1.00 98.56 188 GLU A CA 1
ATOM 1504 C C . GLU A 1 188 ? -1.758 13.103 -10.372 1.00 98.56 188 GLU A C 1
ATOM 1506 O O . GLU A 1 188 ? -2.547 13.165 -9.437 1.00 98.56 188 GLU A O 1
ATOM 1511 N N . SER A 1 189 ? -0.777 12.194 -10.412 1.00 98.62 189 SER A N 1
ATOM 1512 C CA . SER A 1 189 ? -0.650 11.124 -9.415 1.00 98.62 189 SER A CA 1
ATOM 1513 C C . SER A 1 189 ? -0.517 11.647 -7.985 1.00 98.62 189 SER A C 1
ATOM 1515 O O . SER A 1 189 ? -1.125 11.098 -7.069 1.00 98.62 189 SER A O 1
ATOM 1517 N N . PHE A 1 190 ? 0.268 12.710 -7.775 1.00 98.81 190 PHE A N 1
ATOM 1518 C CA . PHE A 1 190 ? 0.389 13.318 -6.451 1.00 98.81 190 PHE A CA 1
ATOM 1519 C C . PHE A 1 190 ? -0.900 14.034 -6.037 1.00 98.81 190 PHE A C 1
ATOM 1521 O O . PHE A 1 190 ? -1.300 13.924 -4.881 1.00 98.81 190 PHE A O 1
ATOM 1528 N N . SER A 1 191 ? -1.573 14.727 -6.963 1.00 98.81 191 SER A N 1
ATOM 1529 C CA . SER A 1 191 ? -2.868 15.352 -6.680 1.00 98.81 191 SER A CA 1
ATOM 1530 C C . SER A 1 191 ? -3.914 14.313 -6.277 1.00 98.81 191 SER A C 1
ATOM 1532 O O . SER A 1 191 ? -4.648 14.545 -5.323 1.00 98.81 191 SER A O 1
ATOM 1534 N N . ASP A 1 192 ? -3.968 13.168 -6.958 1.00 98.88 192 ASP A N 1
ATOM 1535 C CA . ASP A 1 192 ? -4.895 12.087 -6.622 1.00 98.88 192 ASP A CA 1
ATOM 1536 C C . ASP A 1 192 ? -4.592 11.487 -5.246 1.00 98.88 192 ASP A C 1
ATOM 1538 O O . ASP A 1 192 ? -5.504 11.310 -4.439 1.00 98.88 192 ASP A O 1
ATOM 1542 N N . LEU A 1 193 ? -3.315 11.224 -4.940 1.00 98.88 193 LEU A N 1
ATOM 1543 C CA . LEU A 1 193 ? -2.907 10.752 -3.614 1.00 98.88 193 LEU A CA 1
ATOM 1544 C C . LEU A 1 193 ? -3.258 11.770 -2.522 1.00 98.88 193 LEU A C 1
ATOM 1546 O O . LEU A 1 193 ? -3.796 11.395 -1.481 1.00 98.88 193 LEU A O 1
ATOM 1550 N N . LYS A 1 194 ? -2.997 13.060 -2.761 1.00 98.88 194 LYS A N 1
ATOM 1551 C CA . LYS A 1 194 ? -3.359 14.120 -1.820 1.00 98.88 194 LYS A CA 1
ATOM 1552 C C . LYS A 1 194 ? -4.873 14.170 -1.600 1.00 98.88 194 LYS A C 1
ATOM 1554 O O . LYS A 1 194 ? -5.299 14.245 -0.457 1.00 98.88 194 LYS A O 1
ATOM 1559 N N . ASN A 1 195 ? -5.674 14.048 -2.658 1.00 98.88 195 ASN A N 1
ATOM 1560 C CA . ASN A 1 195 ? -7.133 14.011 -2.547 1.00 98.88 195 ASN A CA 1
ATOM 1561 C C . ASN A 1 195 ? -7.622 12.798 -1.737 1.00 98.88 195 ASN A C 1
ATOM 1563 O O . ASN A 1 195 ? -8.560 12.934 -0.962 1.00 98.88 195 ASN A O 1
ATOM 1567 N N . ILE A 1 196 ? -6.987 11.625 -1.867 1.00 98.94 196 ILE A N 1
ATOM 1568 C CA . ILE A 1 196 ? -7.294 10.460 -1.015 1.00 98.94 196 ILE A CA 1
ATOM 1569 C C . ILE A 1 196 ? -7.023 10.787 0.460 1.00 98.94 196 ILE A C 1
ATOM 1571 O O . ILE A 1 196 ? -7.851 10.487 1.315 1.00 98.94 196 ILE A O 1
ATOM 1575 N N . VAL A 1 197 ? -5.878 11.407 0.760 1.00 98.88 197 VAL A N 1
ATOM 1576 C CA . VAL A 1 197 ? -5.506 11.806 2.128 1.00 98.88 197 VAL A CA 1
ATOM 1577 C C . VAL A 1 197 ? -6.470 12.853 2.684 1.00 98.88 197 VAL A C 1
ATOM 1579 O O . VAL A 1 197 ? -6.942 12.696 3.807 1.00 98.88 197 VAL A O 1
ATOM 1582 N N . ASP A 1 198 ? -6.801 13.881 1.902 1.00 98.81 198 ASP A N 1
ATOM 1583 C CA . ASP A 1 198 ? -7.753 14.920 2.298 1.00 98.81 198 ASP A CA 1
ATOM 1584 C C . ASP A 1 198 ? -9.135 14.305 2.586 1.00 98.81 198 ASP A C 1
ATOM 1586 O O . ASP A 1 198 ? -9.716 14.582 3.630 1.00 98.81 198 ASP A O 1
ATOM 1590 N N . LEU A 1 199 ? -9.615 13.384 1.737 1.00 98.81 199 LEU A N 1
ATOM 1591 C CA . LEU A 1 199 ? -10.878 12.672 1.960 1.00 98.81 199 LEU A CA 1
ATOM 1592 C C . LEU A 1 199 ? -10.863 11.801 3.222 1.00 98.81 199 LEU A C 1
ATOM 1594 O O . LEU A 1 199 ? -11.896 11.695 3.881 1.00 98.81 199 LEU A O 1
ATOM 1598 N N . CYS A 1 200 ? -9.734 11.176 3.577 1.00 98.88 200 CYS A N 1
ATOM 1599 C CA . CYS A 1 200 ? -9.611 10.494 4.867 1.00 98.88 200 CYS A CA 1
ATOM 1600 C C . CYS A 1 200 ? -9.850 11.487 6.014 1.00 98.88 200 CYS A C 1
ATOM 1602 O O . CYS A 1 200 ? -10.739 11.270 6.833 1.00 98.88 200 CYS A O 1
ATOM 1604 N N . LEU A 1 201 ? -9.117 12.604 6.021 1.00 98.62 201 LEU A N 1
ATOM 1605 C CA . LEU A 1 201 ? -9.185 13.608 7.087 1.00 98.62 201 LEU A CA 1
ATOM 1606 C C . LEU A 1 201 ? -10.573 14.260 7.195 1.00 98.62 201 LEU A C 1
ATOM 1608 O O . LEU A 1 201 ? -11.078 14.445 8.299 1.00 98.62 201 LEU A O 1
ATOM 1612 N N . GLU A 1 202 ? -11.214 14.564 6.064 1.00 98.50 202 GLU A N 1
ATOM 1613 C CA . GLU A 1 202 ? -12.577 15.114 6.004 1.00 98.50 202 GLU A CA 1
ATOM 1614 C C . GLU A 1 202 ? -13.640 14.162 6.570 1.00 98.50 202 GLU A C 1
ATOM 1616 O O . GLU A 1 202 ? -14.686 14.618 7.028 1.00 98.50 202 GLU A O 1
ATOM 1621 N N . ASN A 1 203 ? -13.382 12.851 6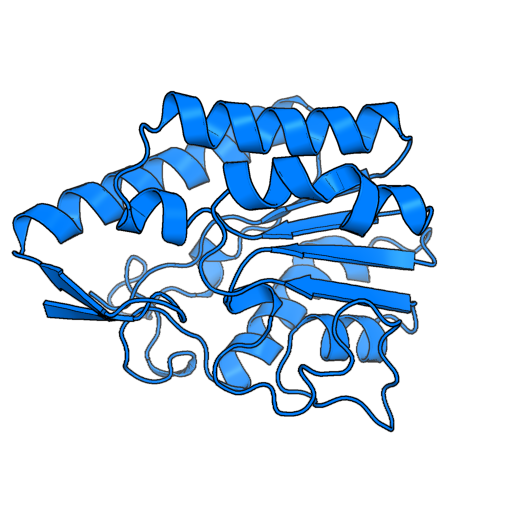.541 1.00 98.62 203 ASN A N 1
ATOM 1622 C CA . ASN A 1 203 ? -14.270 11.820 7.081 1.00 98.62 203 ASN A CA 1
ATOM 1623 C C . ASN A 1 203 ? -13.817 11.309 8.460 1.00 98.62 203 ASN A C 1
ATOM 1625 O O . ASN A 1 203 ? -14.299 10.268 8.894 1.00 98.62 203 ASN A O 1
ATOM 1629 N N . GLU A 1 204 ? -12.903 12.020 9.133 1.00 98.25 204 GLU A N 1
ATOM 1630 C CA . GLU A 1 204 ? -12.359 11.645 10.450 1.00 98.25 204 GLU A CA 1
ATOM 1631 C C . GLU A 1 204 ? -11.639 10.279 10.455 1.00 98.25 204 GLU A C 1
ATOM 1633 O O . GLU A 1 204 ? -11.549 9.604 11.476 1.00 98.25 204 GLU A O 1
ATOM 1638 N N . ILE A 1 205 ? -11.083 9.884 9.308 1.00 98.75 205 ILE A N 1
ATOM 1639 C CA . ILE A 1 205 ? -10.299 8.660 9.124 1.00 98.75 205 ILE A CA 1
ATOM 1640 C C . ILE A 1 205 ? -8.821 9.042 9.132 1.00 98.75 205 ILE A C 1
ATOM 1642 O O . ILE A 1 205 ? -8.401 9.899 8.355 1.00 98.75 205 ILE A O 1
ATOM 1646 N N . THR A 1 206 ? -7.998 8.377 9.940 1.00 98.62 206 THR A N 1
ATOM 1647 C CA . THR A 1 206 ? -6.551 8.634 9.964 1.00 98.62 206 THR A CA 1
ATOM 1648 C C . THR A 1 206 ? -5.867 7.967 8.761 1.00 98.62 206 THR A C 1
ATOM 1650 O O . THR A 1 206 ? -5.834 6.733 8.673 1.00 98.62 206 THR A O 1
ATOM 1653 N N . PRO A 1 207 ? -5.308 8.727 7.797 1.00 98.81 207 PRO A N 1
ATOM 1654 C CA . PRO A 1 207 ? -4.570 8.135 6.690 1.00 98.81 207 PRO A CA 1
ATOM 1655 C C . PRO A 1 207 ? -3.184 7.665 7.149 1.00 98.81 207 PRO A C 1
ATOM 1657 O O . PRO A 1 207 ? -2.488 8.371 7.871 1.00 98.81 207 PRO A O 1
ATOM 1660 N N . VAL A 1 208 ? -2.752 6.502 6.664 1.00 98.75 208 VAL A N 1
ATOM 1661 C CA . VAL A 1 208 ? -1.389 5.978 6.826 1.00 98.75 208 VAL A CA 1
ATOM 1662 C C . VAL A 1 208 ? -0.806 5.765 5.434 1.00 98.75 208 VAL A C 1
ATOM 1664 O O . VAL A 1 208 ? -1.159 4.812 4.732 1.00 98.75 208 VAL A O 1
ATOM 1667 N N . VAL A 1 209 ? 0.051 6.685 4.992 1.00 98.88 209 VAL A N 1
ATOM 1668 C CA . VAL A 1 209 ? 0.556 6.704 3.612 1.00 98.88 209 VAL A CA 1
ATOM 1669 C C . VAL A 1 209 ? 1.855 5.917 3.519 1.00 98.88 209 VAL A C 1
ATOM 1671 O O . VAL A 1 209 ? 2.793 6.142 4.277 1.00 98.88 209 VAL A O 1
ATOM 1674 N N . CYS A 1 210 ? 1.935 4.998 2.564 1.00 98.81 210 CYS A N 1
ATOM 1675 C CA . CYS A 1 210 ? 3.128 4.186 2.357 1.00 98.81 210 CYS A CA 1
ATOM 1676 C C . CYS A 1 210 ? 3.950 4.690 1.170 1.00 98.81 210 CYS A C 1
ATOM 1678 O O . CYS A 1 210 ? 3.393 5.030 0.125 1.00 98.81 210 CYS A O 1
ATOM 1680 N N . THR A 1 211 ? 5.280 4.673 1.290 1.00 98.69 211 THR A N 1
ATOM 1681 C CA . THR A 1 211 ? 6.154 4.876 0.126 1.00 98.69 211 THR A CA 1
ATOM 1682 C C . THR A 1 211 ? 6.039 3.703 -0.859 1.00 98.69 211 THR A C 1
ATOM 1684 O O . THR A 1 211 ? 5.716 2.568 -0.496 1.00 98.69 211 THR A O 1
ATOM 1687 N N . ILE A 1 212 ? 6.286 3.977 -2.139 1.00 98.50 212 ILE A N 1
ATOM 1688 C CA . ILE A 1 212 ? 6.301 2.984 -3.213 1.00 98.50 212 ILE A CA 1
ATOM 1689 C C . ILE A 1 212 ? 7.535 2.096 -3.041 1.00 98.50 212 ILE A C 1
ATOM 1691 O O . ILE A 1 212 ? 8.655 2.610 -2.980 1.00 98.50 212 ILE A O 1
ATOM 1695 N N . ILE A 1 213 ? 7.360 0.774 -3.009 1.00 97.56 213 ILE A N 1
ATOM 1696 C CA . ILE A 1 213 ? 8.492 -0.161 -2.960 1.00 97.56 213 ILE A CA 1
ATOM 1697 C C . ILE A 1 213 ? 9.364 -0.069 -4.230 1.00 97.56 213 ILE A C 1
ATOM 1699 O O . ILE A 1 213 ? 8.878 0.366 -5.277 1.00 97.56 213 ILE A O 1
ATOM 1703 N N . PRO A 1 214 ? 10.642 -0.484 -4.178 1.00 96.19 214 PRO A N 1
ATOM 1704 C CA . PRO A 1 214 ? 11.474 -0.578 -5.372 1.00 96.19 214 PRO A CA 1
ATOM 1705 C C . PRO A 1 214 ? 10.923 -1.596 -6.383 1.00 96.19 214 PRO A C 1
ATOM 1707 O O . PRO A 1 214 ? 10.177 -2.509 -6.023 1.00 96.19 214 PRO A O 1
ATOM 1710 N N . LEU A 1 215 ? 11.354 -1.477 -7.640 1.00 93.81 215 LEU A N 1
ATOM 1711 C CA . LEU A 1 215 ? 11.109 -2.465 -8.698 1.00 93.81 215 LEU A CA 1
ATOM 1712 C C . LEU A 1 215 ? 12.382 -3.264 -8.991 1.00 93.81 215 LEU A C 1
ATOM 1714 O O . LEU A 1 215 ? 13.481 -2.879 -8.608 1.00 93.81 215 LEU A O 1
ATOM 1718 N N . GLY A 1 216 ? 12.247 -4.418 -9.638 1.00 89.88 216 GLY A N 1
ATOM 1719 C CA . GLY A 1 216 ? 13.352 -5.365 -9.827 1.00 89.88 216 GLY A CA 1
ATOM 1720 C C . GLY A 1 216 ? 14.256 -5.098 -11.035 1.00 89.88 216 GLY A C 1
ATOM 1721 O O . GLY A 1 216 ? 14.884 -6.046 -11.504 1.00 89.88 216 GLY A O 1
ATOM 1722 N N . PHE A 1 217 ? 14.285 -3.883 -11.597 1.00 83.69 217 PHE A N 1
ATOM 1723 C CA . PHE A 1 217 ? 14.897 -3.637 -12.906 1.00 83.69 217 PHE A CA 1
ATOM 1724 C C . PHE A 1 217 ? 15.635 -2.316 -13.106 1.00 83.69 217 PHE A C 1
ATOM 1726 O O . PHE A 1 217 ? 15.264 -1.306 -12.479 1.00 83.69 217 PHE A O 1
#

Radius of gyration: 15.83 Å; chains: 1; bounding box: 43×37×44 Å

pLDDT: mean 94.81, std 6.27, range [69.81, 98.94]

Foldseek 3Di:
DWADLLVDIDDDDPVLVVLLLVLLVVVLVCQCPVCVVVVAAEQEQAQVQADPVGSLAGHPVQDPPNQAEGFLVVQQVVLVSCCVRPVVPDLPFAEEEEQEECLLCLPPHWDPSVCALPWDDLVPGDSSHSQSNNCVVNVHTYGRNYYGLDALVNSLVCLCVRPLVVLGQEYEYAYHSNCSVVVPDSVVRVVSVVSSCVVCVVSNHRYHYYRHYHTHD